Protein AF-0000000074696209 (afdb_homodimer)

Nearest PDB structures (foldseek):
  6hww-assembly1_A  TM=4.632E-01  e=1.241E-02  Murine leukemia virus
  8gdv-assembly1_F  TM=5.126E-01  e=1.456E-01  Human immunodeficiency virus 1
  7rj4-assembly1_B  TM=4.329E-01  e=3.711E-01  Human immunodeficiency virus 1
  5na2-assembly1_B  TM=4.008E-01  e=7.395E-01  Feline immunodeficiency virus (isolate Petaluma)
  7no0-assembly1_A  TM=3.824E-01  e=1.474E+00  Rous sarcoma virus - Prague C

Organism: Acropora cervicornis (NCBI:txid6130)

Secondary structure (DSSP, 8-state):
------PPPPPP--SSSHHHHHHHHHHHHHHHHHHHTGGGS-HHHHHHHHHHHH-HHHHHHHHH-TT--TTGGG-HHHHHHHHHHHHS-THHHHHHHHHHHT-PPPTT--HHHHHHHHHHHHTTS--GGGHHHHHHHHHHHH-S-HHHHHHHHH-SSPP-HHHHHHHHHHHHHHHHHHHHHHHHHHH-/------PPPPPP--SSSHHHHHHHHHHHHHHHHHHHTGGGS-HHHHHHHHHHHH-HHHHHHHHH-TT--TTGGG-HHHHHHHHHHHHS-THHHHHHHHHHHT-PPPTT--HHHHHHHHHHHHTTS--GGGHHHHHHHHHHHH-S-HHHHHHHHH-SSPP-HHHHHHHHHHHHHHHHHHHHHHHHHHH-

Solvent-accessible surface area (backbone atoms only — not comparable to full-atom values): 20626 Å² total; per-residue (Å²): 128,85,74,76,73,78,73,73,54,72,52,48,50,83,64,68,74,32,45,60,38,44,53,52,36,53,51,40,45,52,52,44,32,61,74,70,48,42,77,76,49,56,50,53,58,40,16,51,51,50,53,64,44,34,26,69,73,45,44,52,52,55,71,65,38,83,88,55,49,81,73,37,61,38,30,45,68,52,43,51,50,55,50,42,44,66,51,46,37,51,36,49,31,58,38,34,40,34,52,48,74,65,54,50,52,51,96,88,48,51,62,70,56,42,50,53,52,49,53,60,42,48,70,61,39,73,50,67,94,45,40,64,59,51,48,33,41,43,49,54,63,23,47,80,53,60,67,60,37,56,50,53,47,68,33,78,74,52,66,50,44,67,56,49,50,51,55,50,44,52,51,53,54,50,50,53,49,50,53,51,52,49,52,53,53,65,75,94,127,84,72,76,73,77,74,75,54,72,51,48,50,84,62,70,73,28,45,60,37,46,52,51,37,54,52,41,44,52,50,43,34,62,74,69,48,42,79,77,48,55,49,51,57,40,16,50,51,49,53,63,42,33,27,69,71,45,44,52,51,56,71,66,37,82,86,54,48,82,73,39,61,37,28,44,65,54,43,50,51,54,49,44,43,65,52,44,37,52,41,48,33,60,39,33,40,35,53,47,73,66,54,51,53,52,97,88,48,50,62,69,57,42,51,53,53,48,54,61,42,46,69,62,39,75,50,67,94,45,39,63,59,51,49,33,40,44,48,56,63,23,44,81,53,60,68,60,36,57,50,53,46,69,30,80,74,51,67,52,45,69,54,50,51,51,55,51,44,52,52,51,52,51,51,53,50,51,53,52,51,49,53,52,54,65,73,96

Foldseek 3Di:
DPPPPPDQDAAQDCDDLNLVSLVVNVVSLVVVCVVVVVVPDALQSSLVVCCVRNDDVLVVVLVVQPVADPVLSSGNVSSSVSSNCVSPPCVVQVVLVVVLLPQADDPPAALVRSLVVSLVSLVRNCCDPCSQVVSQVSSLVRYPPVPLSVVQVPDPPRDGNVRSSVSRNVVVVVVVVVVVVVVVVVVD/DPCPPDDQDAAQDCDDLNLVSLVVNVVSLVVVCVVVVVVVPALQSSLVVCCVRNDDVLVVVLVVQPVADPVLSSGNVSSSVSSNCVSVPCVVQVVLVVVLLPQAADPPAALVRSLVVSLVSLVSNPCDPCSQVVSQVSSLVRYPPVPLSVVQVPDPPRDGNVRSSVSRNVVVVVVVVVVVVVVVVVVD

Sequence (376 aa):
MAVYTIPPPPPMNVKDDVSTNWKLFRQAWEYYVTATELNKKSKEVQAGALCSVMGLECVKVMNSLTTLSAEDKCDPGKILTALGNHFMPQKHLLFERVKFGFANQTEHETIDQYVVRLRQLAESCEFEGLCETLIRDRLVIGTRDSATRDRLLRERPVPGLTRCIEALRASELSRTHQEQLKDAVSDSMAVYTIPPPPPMNVKDDVSTNWKLFRQAWEYYVTATELNKKSKEVQAGALCSVMGLECVKVMNSLTTLSAEDKCDPGKILTALGNHFMPQKHLLFERVKFGFANQTEHETIDQYVVRLRQLAESCEFEGLCETLIRDRLVIGTRDSATRDRLLRERPVPGLTRCIEALRASELSRTHQEQLKDAVSDS

Radius of gyration: 27.32 Å; Cα contacts (8 Å, |Δi|>4): 378; chains: 2; bounding box: 87×63×82 Å

pLDDT: mean 89.28, std 10.08, range [32.22, 98.56]

Structure (mmCIF, N/CA/C/O backbone):
data_AF-0000000074696209-model_v1
#
loop_
_entity.id
_entity.type
_entity.pdbx_description
1 polymer 'Gag protein'
#
loop_
_atom_site.group_PDB
_atom_site.id
_atom_site.type_symbol
_atom_site.label_atom_id
_atom_site.label_alt_id
_atom_site.label_comp_id
_atom_site.label_asym_id
_atom_site.label_entity_id
_atom_site.label_seq_id
_atom_site.pdbx_PDB_ins_code
_atom_site.Cartn_x
_atom_site.Cartn_y
_atom_site.Cartn_z
_atom_site.occupancy
_atom_site.B_iso_or_equiv
_atom_site.auth_seq_id
_atom_site.auth_comp_id
_atom_site.auth_asym_id
_atom_site.auth_atom_id
_atom_site.pdbx_PDB_model_num
ATOM 1 N N . MET A 1 1 ? -21.797 3.771 47.594 1 32.22 1 MET A N 1
ATOM 2 C CA . MET A 1 1 ? -21.609 3.143 46.281 1 32.22 1 MET A CA 1
ATOM 3 C C . MET A 1 1 ? -20.469 3.811 45.5 1 32.22 1 MET A C 1
ATOM 5 O O . MET A 1 1 ? -20.469 5.031 45.344 1 32.22 1 MET A O 1
ATOM 9 N N . ALA A 1 2 ? -19.375 3.26 45.406 1 41.72 2 ALA A N 1
ATOM 10 C CA . ALA A 1 2 ? -18.156 3.977 45.031 1 41.72 2 ALA A CA 1
ATOM 11 C C . ALA A 1 2 ? -18.234 4.418 43.562 1 41.72 2 ALA A C 1
ATOM 13 O O . ALA A 1 2 ? -18.469 3.596 42.688 1 41.72 2 ALA A O 1
ATOM 14 N N . VAL A 1 3 ? -18.969 5.434 43.25 1 47.16 3 VAL A N 1
ATOM 15 C CA . VAL A 1 3 ? -19.062 5.977 41.906 1 47.16 3 VAL A CA 1
ATOM 16 C C . VAL A 1 3 ? -17.672 6.168 41.312 1 47.16 3 VAL A C 1
ATOM 18 O O . VAL A 1 3 ? -16.875 6.953 41.844 1 47.16 3 VAL A O 1
ATOM 21 N N . TYR A 1 4 ? -17.156 5.074 40.906 1 57.09 4 TYR A N 1
ATOM 22 C CA . TYR A 1 4 ? -15.875 5.285 40.219 1 57.09 4 TYR A CA 1
ATOM 23 C C . TYR A 1 4 ? -16.047 6.211 39.031 1 57.09 4 TYR A C 1
ATOM 25 O O . TYR A 1 4 ? -16.953 6.012 38.219 1 57.09 4 TYR A O 1
ATOM 33 N N . THR A 1 5 ? -15.906 7.449 39.344 1 73.06 5 THR A N 1
ATOM 34 C CA . THR A 1 5 ? -16.031 8.445 38.281 1 73.06 5 THR A CA 1
ATOM 35 C C . THR A 1 5 ? -14.898 8.312 37.25 1 73.06 5 THR A C 1
ATOM 37 O O . THR A 1 5 ? -13.727 8.242 37.656 1 73.06 5 THR A O 1
ATOM 40 N N . ILE A 1 6 ? -15.258 7.648 36.125 1 78.12 6 ILE A N 1
ATOM 41 C CA . ILE A 1 6 ? -14.281 7.574 35.031 1 78.12 6 ILE A CA 1
ATOM 42 C C . ILE A 1 6 ? -13.93 8.977 34.562 1 78.12 6 ILE A C 1
ATOM 44 O O . ILE A 1 6 ? -14.797 9.719 34.094 1 78.12 6 ILE A O 1
ATOM 48 N N . PRO A 1 7 ? -12.734 9.414 34.906 1 86.25 7 PRO A N 1
ATOM 49 C CA . PRO A 1 7 ? -12.359 10.758 34.469 1 86.25 7 PRO A CA 1
ATOM 50 C C . PRO A 1 7 ? -12.391 10.922 32.938 1 86.25 7 PRO A C 1
ATOM 52 O O . PRO A 1 7 ? -12.031 9.992 32.219 1 86.25 7 PRO A O 1
ATOM 55 N N . PRO A 1 8 ? -12.984 11.961 32.469 1 88.44 8 PRO A N 1
ATOM 56 C CA . PRO A 1 8 ? -12.93 12.234 31.016 1 88.44 8 PRO A CA 1
ATOM 57 C C . PRO A 1 8 ? -11.508 12.469 30.516 1 88.44 8 PRO A C 1
ATOM 59 O O . PRO A 1 8 ? -10.617 12.773 31.312 1 88.44 8 PRO A O 1
ATOM 62 N N . PRO A 1 9 ? -11.344 12.211 29.172 1 91 9 PRO A N 1
ATOM 63 C CA . PRO A 1 9 ? -10.039 12.547 28.594 1 91 9 PRO A CA 1
ATOM 64 C C . PRO A 1 9 ? -9.727 14.039 28.703 1 91 9 PRO A C 1
ATOM 66 O O . PRO A 1 9 ? -10.641 14.867 28.781 1 91 9 PRO A O 1
ATOM 69 N N . PRO A 1 10 ? -8.398 14.438 28.812 1 92.25 10 PRO A N 1
ATOM 70 C CA . PRO A 1 10 ? -8.047 15.859 28.719 1 92.25 10 PRO A CA 1
ATOM 71 C C . PRO A 1 10 ? -8.516 16.5 27.406 1 92.25 10 PRO A C 1
ATOM 73 O O . PRO A 1 10 ? -8.641 15.812 26.391 1 92.25 10 PRO A O 1
ATOM 76 N N . PRO A 1 11 ? -8.836 17.734 27.531 1 93.25 11 PRO A N 1
ATOM 77 C CA . PRO A 1 11 ? -9.273 18.406 26.312 1 93.25 11 PRO A CA 1
ATOM 78 C C . PRO A 1 11 ? -8.242 18.312 25.188 1 93.25 11 PRO A C 1
ATOM 80 O O . PRO A 1 11 ? -7.047 18.172 25.453 1 93.25 11 PRO A O 1
ATOM 83 N N . MET A 1 12 ? -8.828 18.406 23.922 1 94.19 12 MET A N 1
ATOM 84 C CA . MET A 1 12 ? -7.984 18.359 22.734 1 94.19 12 MET A CA 1
ATOM 85 C C . MET A 1 12 ? -7.062 19.578 22.672 1 94.19 12 MET A C 1
ATOM 87 O O . MET A 1 12 ? -7.512 20.719 22.828 1 94.19 12 MET A O 1
ATOM 91 N N . ASN A 1 13 ? -5.742 19.281 22.594 1 91.5 13 ASN A N 1
ATOM 92 C CA . ASN A 1 13 ? -4.766 20.344 22.391 1 91.5 13 ASN A CA 1
ATOM 93 C C . ASN A 1 13 ? -4.625 20.703 20.906 1 91.5 13 ASN A C 1
ATOM 95 O O . ASN A 1 13 ? -4.07 19.922 20.141 1 91.5 13 ASN A O 1
ATOM 99 N N . VAL A 1 14 ? -5.152 21.859 20.531 1 89.31 14 VAL A N 1
ATOM 100 C CA . VAL A 1 14 ? -5.199 22.25 19.125 1 89.31 14 VAL A CA 1
ATOM 101 C C . VAL A 1 14 ? -3.928 23 18.75 1 89.31 14 VAL A C 1
ATOM 103 O O . VAL A 1 14 ? -3.848 23.594 17.688 1 89.31 14 VAL A O 1
ATOM 106 N N . LYS A 1 15 ? -3.1 23.047 19.703 1 82.94 15 LYS A N 1
ATOM 107 C CA . LYS A 1 15 ? -1.825 23.719 19.453 1 82.94 15 LYS A CA 1
ATOM 108 C C . LYS A 1 15 ? -0.698 22.703 19.281 1 82.94 15 LYS A C 1
ATOM 110 O O . LYS A 1 15 ? -0.712 21.641 19.906 1 82.94 15 LYS A O 1
ATOM 115 N N . ASP A 1 16 ? 0.226 22.984 18.5 1 79.19 16 ASP A N 1
ATOM 116 C CA . ASP A 1 16 ? 1.407 22.156 18.281 1 79.19 16 ASP A CA 1
ATOM 117 C C . ASP A 1 16 ? 1.028 20.812 17.641 1 79.19 16 ASP A C 1
ATOM 119 O O . ASP A 1 16 ? -0.156 20.516 17.5 1 79.19 16 ASP A O 1
ATOM 123 N N . ASP A 1 17 ? 1.854 19.766 17.344 1 79.62 17 ASP A N 1
ATOM 124 C CA . ASP A 1 17 ? 1.682 18.453 16.719 1 79.62 17 ASP A CA 1
ATOM 125 C C . ASP A 1 17 ? 0.224 18 16.781 1 79.62 17 ASP A C 1
ATOM 127 O O . ASP A 1 17 ? -0.085 16.969 17.375 1 79.62 17 ASP A O 1
ATOM 131 N N . VAL A 1 18 ? -0.677 18.734 16.188 1 82.75 18 VAL A N 1
ATOM 132 C CA . VAL A 1 18 ? -2.129 18.609 16.25 1 82.75 18 VAL A CA 1
ATOM 133 C C . VAL A 1 18 ? -2.551 17.203 15.789 1 82.75 18 VAL A C 1
ATOM 135 O O . VAL A 1 18 ? -3.494 16.625 16.328 1 82.75 18 VAL A O 1
ATOM 138 N N . SER A 1 19 ? -1.864 16.75 14.906 1 81 19 SER A N 1
ATOM 139 C CA . SER A 1 19 ? -2.195 15.422 14.375 1 81 19 SER A CA 1
ATOM 140 C C . SER A 1 19 ? -2.035 14.352 15.445 1 81 19 SER A C 1
ATOM 142 O O . SER A 1 19 ? -2.908 13.5 15.609 1 81 19 SER A O 1
ATOM 144 N N . THR A 1 20 ? -0.903 14.383 16.078 1 81.81 20 THR A N 1
ATOM 145 C CA . THR A 1 20 ? -0.646 13.422 17.156 1 81.81 20 THR A CA 1
ATOM 146 C C . THR A 1 20 ? -1.617 13.633 18.312 1 81.81 20 THR A C 1
ATOM 148 O O . THR A 1 20 ? -2.123 12.664 18.875 1 81.81 20 THR A O 1
ATOM 151 N N . ASN A 1 21 ? -1.838 14.875 18.641 1 87.69 21 ASN A N 1
ATOM 152 C CA . ASN A 1 21 ? -2.781 15.203 19.703 1 87.69 21 ASN A CA 1
ATOM 153 C C 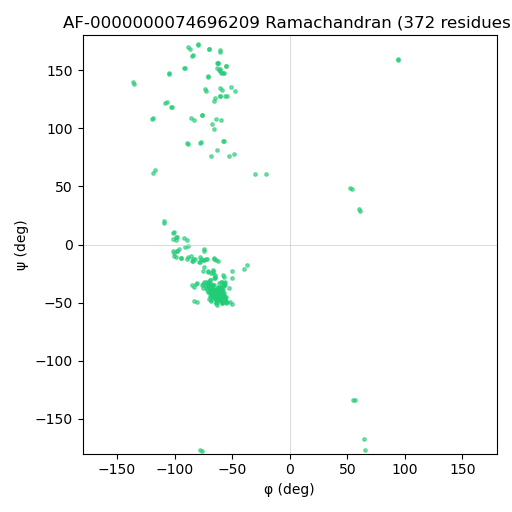. ASN A 1 21 ? -4.18 14.672 19.391 1 87.69 21 ASN A C 1
ATOM 155 O O . ASN A 1 21 ? -4.871 14.172 20.281 1 87.69 21 ASN A O 1
ATOM 159 N N . TRP A 1 22 ? -4.508 14.781 18.156 1 90.62 22 TRP A N 1
ATOM 160 C CA . TRP A 1 22 ? -5.828 14.336 17.734 1 90.62 22 TRP A CA 1
ATOM 161 C C . TRP A 1 22 ? -5.957 12.82 17.859 1 90.62 22 TRP A C 1
ATOM 163 O O . TRP A 1 22 ? -6.969 12.312 18.344 1 90.62 22 TRP A O 1
ATOM 173 N N . LYS A 1 23 ? -4.984 12.156 17.453 1 85.44 23 LYS A N 1
ATOM 174 C CA . LYS A 1 23 ? -4.992 10.695 17.562 1 85.44 23 LYS A CA 1
ATOM 175 C C . LYS A 1 23 ? -5.148 10.25 19.016 1 85.44 23 LYS A C 1
ATOM 177 O O . LYS A 1 23 ? -5.922 9.336 19.297 1 85.44 23 LYS A O 1
ATOM 182 N N . LEU A 1 24 ? -4.375 10.844 19.828 1 88.44 24 LEU A N 1
ATOM 183 C CA . LEU A 1 24 ? -4.418 10.516 21.25 1 88.44 24 LEU A CA 1
ATOM 184 C C . LEU A 1 24 ? -5.789 10.836 21.828 1 88.44 24 LEU A C 1
ATOM 186 O O . LEU A 1 24 ? -6.332 10.055 22.609 1 88.44 24 LEU A O 1
ATOM 190 N N . PHE A 1 25 ? -6.324 12.023 21.5 1 93.69 25 PHE A N 1
ATOM 191 C CA . PHE A 1 25 ? -7.637 12.414 22 1 93.69 25 PHE A CA 1
ATOM 192 C C . PHE A 1 25 ? -8.711 11.438 21.531 1 93.69 25 PHE A C 1
ATOM 194 O O . PHE A 1 25 ? -9.555 11.023 22.328 1 93.69 25 PHE A O 1
ATOM 201 N N . ARG A 1 26 ? -8.664 11.141 20.219 1 93 26 ARG A N 1
ATOM 202 C CA . ARG A 1 26 ? -9.656 10.242 19.641 1 93 26 ARG A CA 1
ATOM 203 C C . ARG A 1 26 ? -9.625 8.883 20.344 1 93 26 ARG A C 1
ATOM 205 O O . ARG A 1 26 ? -10.68 8.312 20.641 1 93 26 ARG A O 1
ATOM 212 N N . GLN A 1 27 ? -8.469 8.352 20.594 1 90.44 27 GLN A N 1
ATOM 213 C CA . GLN A 1 27 ? -8.312 7.082 21.281 1 90.44 27 GLN A CA 1
ATOM 214 C C . GLN A 1 27 ? -8.859 7.168 22.703 1 90.44 27 GLN A C 1
ATOM 216 O O . GLN A 1 27 ? -9.57 6.27 23.172 1 90.44 27 GLN A O 1
ATOM 221 N N . ALA A 1 28 ? -8.461 8.203 23.391 1 92.5 28 ALA A N 1
ATOM 222 C CA . ALA A 1 28 ? -8.914 8.414 24.766 1 92.5 28 ALA A CA 1
ATOM 223 C C . ALA A 1 28 ? -10.438 8.547 24.812 1 92.5 28 ALA A C 1
ATOM 225 O O . ALA A 1 28 ? -11.078 8.039 25.734 1 92.5 28 ALA A O 1
ATOM 226 N N . TRP A 1 29 ? -10.961 9.219 23.859 1 94.38 29 TRP A N 1
ATOM 227 C CA . TRP A 1 29 ? -12.406 9.383 23.75 1 94.38 29 TRP A CA 1
ATOM 228 C C . TRP A 1 29 ? -13.094 8.031 23.578 1 94.38 29 TRP A C 1
ATOM 230 O O . TRP A 1 29 ? -14.102 7.754 24.234 1 94.38 29 TRP A O 1
ATOM 240 N N . GLU A 1 30 ? -12.57 7.254 22.766 1 92.19 30 GLU A N 1
ATOM 241 C CA . GLU A 1 30 ? -13.156 5.938 22.516 1 92.19 30 GLU A CA 1
ATOM 242 C C . GLU A 1 30 ? -13.141 5.082 23.781 1 92.19 30 GLU A C 1
ATOM 244 O O . GLU A 1 30 ? -14.102 4.367 24.062 1 92.19 30 GLU A O 1
ATOM 249 N N . TYR A 1 31 ? -12.016 5.086 24.5 1 89.25 31 TYR A N 1
ATOM 250 C CA . TYR A 1 31 ? -11.945 4.391 25.781 1 89.25 31 TYR A CA 1
ATOM 251 C C . TYR A 1 31 ? -13.008 4.91 26.75 1 89.25 31 TYR A C 1
ATOM 253 O O . TYR A 1 31 ? -13.656 4.125 27.438 1 89.25 31 TYR A O 1
ATOM 261 N N . TYR A 1 32 ? -13.156 6.242 26.797 1 91.5 32 TYR A N 1
ATOM 262 C CA . TYR A 1 32 ? -14.109 6.887 27.688 1 91.5 32 TYR A CA 1
ATOM 263 C C . TYR A 1 32 ? -15.539 6.48 27.359 1 91.5 32 TYR A C 1
ATOM 265 O O . TYR A 1 32 ? -16.344 6.203 28.25 1 91.5 32 TYR A O 1
ATOM 273 N N . VAL A 1 33 ? -15.852 6.426 26.031 1 91.69 33 VAL A N 1
ATOM 274 C CA . VAL A 1 33 ? -17.188 6.043 25.562 1 91.69 33 VAL A CA 1
ATOM 275 C C . VAL A 1 33 ? -17.484 4.602 25.984 1 91.69 33 VAL A C 1
ATOM 277 O O . VAL A 1 33 ? -18.578 4.297 26.453 1 91.69 33 VAL A O 1
ATOM 280 N N . THR A 1 34 ? -16.531 3.838 25.844 1 89.31 34 THR A N 1
ATOM 281 C CA . THR A 1 34 ? -16.688 2.426 26.172 1 89.31 34 THR A CA 1
ATOM 282 C C . THR A 1 34 ? -16.828 2.24 27.688 1 89.31 34 THR A C 1
ATOM 284 O O . THR A 1 34 ? -17.688 1.488 28.141 1 89.31 34 THR A O 1
ATOM 287 N N . ALA A 1 35 ? -15.984 2.875 28.422 1 85.62 35 ALA A N 1
ATOM 288 C CA . ALA A 1 35 ? -15.938 2.727 29.875 1 85.62 35 ALA A CA 1
ATOM 289 C C . ALA A 1 35 ? -17.203 3.277 30.516 1 85.62 35 ALA A C 1
ATOM 291 O O . ALA A 1 35 ? -17.672 2.756 31.531 1 85.62 35 ALA A O 1
ATOM 292 N N . THR A 1 36 ? -17.828 4.348 30 1 86.62 36 THR A N 1
ATOM 293 C CA . THR A 1 36 ? -18.984 5 30.594 1 86.62 36 THR A CA 1
ATOM 294 C C . THR A 1 36 ? -20.281 4.512 29.938 1 86.62 36 THR A C 1
ATOM 296 O O . THR A 1 36 ? -21.375 4.938 30.312 1 86.62 36 THR A O 1
ATOM 299 N N . GLU A 1 37 ? -20.109 3.635 28.828 1 87.38 37 GLU A 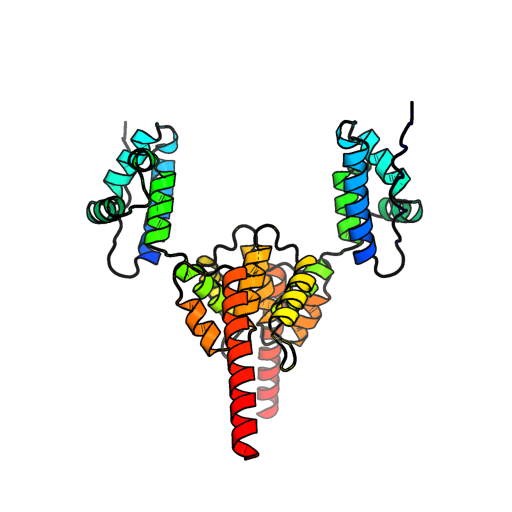N 1
ATOM 300 C CA . GLU A 1 37 ? -21.234 3.102 28.062 1 87.38 37 GLU A CA 1
ATOM 301 C C . GLU A 1 37 ? -22.047 4.227 27.406 1 87.38 37 GLU A C 1
ATOM 303 O O . GLU A 1 37 ? -23.266 4.164 27.359 1 87.38 37 GLU A O 1
ATOM 308 N N . LEU A 1 38 ? -21.359 5.301 27.109 1 87.81 38 LEU A N 1
ATOM 309 C CA . LEU A 1 38 ? -21.984 6.426 26.406 1 87.81 38 LEU A CA 1
ATOM 310 C C . LEU A 1 38 ? -22.562 5.98 25.078 1 87.81 38 LEU A C 1
ATOM 312 O O . LEU A 1 38 ? -23.484 6.625 24.547 1 87.81 38 LEU A O 1
ATOM 316 N N . ASN A 1 39 ? -22.016 4.926 24.516 1 88.06 39 ASN A N 1
ATOM 317 C CA . ASN A 1 39 ? -22.469 4.418 23.219 1 88.06 39 ASN A CA 1
ATOM 318 C C . ASN A 1 39 ? -23.906 3.918 23.281 1 88.06 39 ASN A C 1
ATOM 320 O O . ASN A 1 39 ? -24.547 3.738 22.234 1 88.06 39 ASN A O 1
ATOM 324 N N . LYS A 1 40 ? -24.453 3.738 24.469 1 89.62 40 LYS A N 1
ATOM 325 C CA . LYS A 1 40 ? -25.828 3.277 24.656 1 89.62 40 LYS A CA 1
ATOM 326 C C . LYS A 1 40 ? -26.812 4.449 24.688 1 89.62 40 LYS A C 1
ATOM 328 O O . LYS A 1 40 ? -28.016 4.258 24.625 1 89.62 40 LYS A O 1
ATOM 333 N N . LYS A 1 41 ? -26.266 5.57 24.766 1 90 41 LYS A N 1
ATOM 334 C CA . LYS A 1 41 ? -27.109 6.766 24.797 1 90 41 LYS A CA 1
ATOM 335 C C . LYS A 1 41 ? -27.406 7.27 23.391 1 90 41 LYS A C 1
ATOM 337 O O . LYS A 1 41 ? -26.859 6.746 22.406 1 90 41 LYS A O 1
ATOM 342 N N . SER A 1 42 ? -28.375 8.281 23.312 1 91.12 42 SER A N 1
ATOM 343 C CA . SER A 1 42 ? -28.719 8.852 22.016 1 91.12 42 SER A CA 1
ATOM 344 C C . SER A 1 42 ? -27.516 9.57 21.391 1 91.12 42 SER A C 1
ATOM 346 O O . SER A 1 42 ? -26.609 10 22.109 1 91.12 42 SER A O 1
ATOM 348 N N . LYS A 1 43 ? -27.438 9.648 20.016 1 92.5 43 LYS A N 1
ATOM 349 C CA . LYS A 1 43 ? -26.375 10.352 19.297 1 92.5 43 LYS A CA 1
ATOM 350 C C . LYS A 1 43 ? -26.234 11.789 19.797 1 92.5 43 LYS A C 1
ATOM 352 O O . LYS A 1 43 ? -25.125 12.312 19.891 1 92.5 43 LYS A O 1
ATOM 357 N N . GLU A 1 44 ? -27.422 12.414 20.125 1 90.31 44 GLU A N 1
ATOM 358 C CA . GLU A 1 44 ? -27.406 13.797 20.594 1 90.31 44 GLU A CA 1
ATOM 359 C C . GLU A 1 44 ? -26.688 13.922 21.938 1 90.31 44 GLU A C 1
ATOM 361 O O . GLU A 1 44 ? -25.938 14.875 22.156 1 90.31 44 GLU A O 1
ATOM 366 N N . VAL A 1 45 ? -26.922 12.953 22.812 1 91.38 45 VAL A N 1
ATOM 367 C CA . VAL A 1 45 ? -26.297 12.945 24.125 1 91.38 45 VAL A CA 1
ATOM 368 C C . VAL A 1 45 ? -24.797 12.703 23.969 1 91.38 45 VAL A C 1
ATOM 370 O O . VAL A 1 45 ? -23.984 13.352 24.625 1 91.38 45 VAL A O 1
ATOM 373 N N . GLN A 1 46 ? -24.438 11.789 23.062 1 94.06 46 GLN A N 1
ATOM 374 C CA . GLN A 1 46 ? -23.047 11.492 22.797 1 94.06 46 GLN A CA 1
ATOM 375 C C . GLN A 1 46 ? -22.312 12.703 22.219 1 94.06 46 GLN A C 1
ATOM 377 O O . GLN A 1 46 ? -21.188 13 22.609 1 94.06 46 GLN A O 1
ATOM 382 N N . ALA A 1 47 ? -22.984 13.336 21.281 1 94.19 47 ALA A N 1
ATOM 383 C CA . ALA A 1 47 ? -22.406 14.523 20.656 1 94.19 47 ALA A CA 1
ATOM 384 C C . ALA A 1 47 ? -22.188 15.625 21.688 1 94.19 47 ALA A C 1
ATOM 386 O O . ALA A 1 47 ? -21.156 16.312 21.672 1 94.19 47 ALA A O 1
ATOM 387 N N . GLY A 1 48 ? -23.188 15.836 22.562 1 93 48 GLY A N 1
ATOM 388 C CA . GLY A 1 48 ? -23.047 16.812 23.625 1 93 48 GLY A CA 1
ATOM 389 C C . GLY A 1 48 ? -21.891 16.516 24.562 1 93 48 GLY A C 1
ATOM 390 O O . GLY A 1 48 ? -21.141 17.406 24.938 1 93 48 GLY A O 1
ATOM 391 N N . ALA A 1 49 ? -21.812 15.211 24.969 1 93.62 49 ALA A N 1
ATOM 392 C CA . ALA A 1 49 ? -20.703 14.789 25.828 1 93.62 49 ALA A CA 1
ATOM 393 C C . ALA A 1 49 ? -19.359 15.039 25.156 1 93.62 49 ALA A C 1
ATOM 395 O O . ALA A 1 49 ? -18.422 15.516 25.797 1 93.62 49 ALA A O 1
ATOM 396 N N . LEU A 1 50 ? -19.219 14.703 23.844 1 95.44 50 LEU A N 1
ATOM 397 C CA . LEU A 1 50 ? -18 14.914 23.078 1 95.44 50 LEU A CA 1
ATOM 398 C C . LEU A 1 50 ? -17.609 16.391 23.078 1 95.44 50 LEU A C 1
ATOM 400 O O . LEU A 1 50 ? -16.453 16.719 23.344 1 95.44 50 LEU A O 1
ATOM 404 N N . CYS A 1 51 ? -18.531 17.281 22.875 1 93.62 51 CYS A N 1
ATOM 405 C CA . CYS A 1 51 ? -18.266 18.703 22.797 1 93.62 51 CYS A CA 1
ATOM 406 C C . CYS A 1 51 ? -17.859 19.266 24.172 1 93.62 51 CYS A C 1
ATOM 408 O O . CYS A 1 51 ? -17.078 20.203 24.25 1 93.62 51 CYS A O 1
ATOM 410 N N . SER A 1 52 ? -18.406 18.625 25.156 1 93 52 SER A N 1
ATOM 411 C CA . SER A 1 52 ? -18.047 19.047 26.5 1 93 52 SER A CA 1
ATOM 412 C C . SER A 1 52 ? -16.625 18.625 26.859 1 93 52 SER A C 1
ATOM 414 O O . SER A 1 52 ? -15.914 19.359 27.531 1 93 52 SER A O 1
ATOM 416 N N . VAL A 1 53 ? -16.234 17.469 26.422 1 93.31 53 VAL A N 1
ATOM 417 C CA . VAL A 1 53 ? -14.961 16.859 26.812 1 93.31 53 VAL A CA 1
ATOM 418 C C . VAL A 1 53 ? -13.836 17.422 25.938 1 93.31 53 VAL A C 1
ATOM 420 O O . VAL A 1 53 ? -12.711 17.609 26.422 1 93.31 53 VAL A O 1
ATOM 423 N N . MET A 1 54 ? -14.023 17.719 24.625 1 95.31 54 MET A N 1
ATOM 424 C CA . MET A 1 54 ? -12.953 18.047 23.688 1 95.31 54 MET A CA 1
ATOM 425 C C . MET A 1 54 ? -12.43 19.453 23.938 1 95.31 54 MET A C 1
ATOM 427 O O . MET A 1 54 ? -11.336 19.797 23.484 1 95.31 54 MET A O 1
ATOM 431 N N . GLY A 1 55 ? -13.141 20.312 24.75 1 92.25 55 GLY A N 1
ATOM 432 C CA . GLY A 1 55 ? -12.641 21.625 25.125 1 92.25 55 GLY A CA 1
ATOM 433 C C . GLY A 1 55 ? -13.125 22.734 24.203 1 92.25 55 GLY A C 1
ATOM 434 O O . GLY A 1 55 ? -13.445 22.484 23.031 1 92.25 55 GLY A O 1
ATOM 435 N N . LEU A 1 56 ? -13.07 23.906 24.719 1 90.75 56 LEU A N 1
ATOM 436 C CA . LEU A 1 56 ? -13.641 25.078 24.047 1 90.75 56 LEU A CA 1
ATOM 437 C C . LEU A 1 56 ? -12.875 25.391 22.766 1 90.75 56 LEU A C 1
ATOM 439 O O . LEU A 1 56 ? -13.469 25.781 21.766 1 90.75 56 LEU A O 1
ATOM 443 N N . GLU A 1 57 ? -11.594 25.281 22.859 1 93.12 57 GLU A N 1
ATOM 444 C CA . GLU A 1 57 ? -10.789 25.578 21.672 1 93.12 57 GLU A CA 1
ATOM 445 C C . GLU A 1 57 ? -11.148 24.656 20.516 1 93.12 57 GLU A C 1
ATOM 447 O O . GLU A 1 57 ? -11.234 25.109 19.359 1 93.12 57 GLU A O 1
ATOM 452 N N . CYS A 1 58 ? 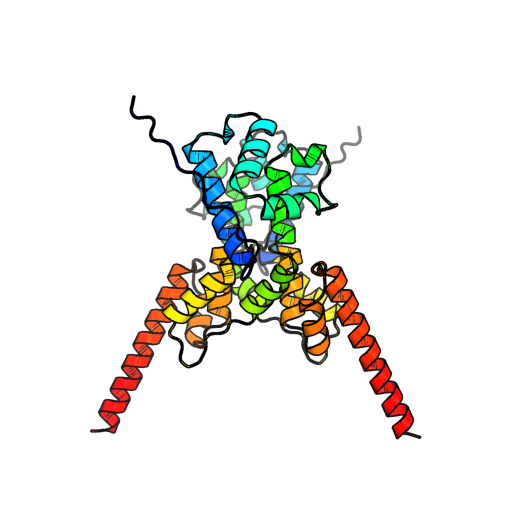-11.359 23.375 20.766 1 93.69 58 CYS A N 1
ATOM 453 C CA . CYS A 1 58 ? -11.703 22.391 19.734 1 93.69 58 CYS A CA 1
ATOM 454 C C . CYS A 1 58 ? -13.125 22.609 19.234 1 93.69 58 CYS A C 1
ATOM 456 O O . CYS A 1 58 ? -13.414 22.422 18.047 1 93.69 58 CYS A O 1
ATOM 458 N N . VAL A 1 59 ? -14.008 23.078 20.125 1 92.88 59 VAL A N 1
ATOM 459 C CA . VAL A 1 59 ? -15.383 23.391 19.75 1 92.88 59 VAL A CA 1
ATOM 460 C C . VAL A 1 59 ? -15.391 24.578 18.781 1 92.88 59 VAL A C 1
ATOM 462 O O . VAL A 1 59 ? -16.172 24.609 17.844 1 92.88 59 VAL A O 1
ATOM 465 N N . LYS A 1 60 ? -14.562 25.484 19.031 1 93.19 60 LYS A N 1
ATOM 466 C CA . LYS A 1 60 ? -14.445 26.625 18.125 1 93.19 60 LYS A CA 1
ATOM 467 C C . LYS A 1 60 ? -14.039 26.188 16.734 1 93.19 60 LYS A C 1
ATOM 469 O O . LYS A 1 60 ? -14.562 26.672 15.734 1 93.19 60 LYS A O 1
ATOM 474 N N . VAL A 1 61 ? -13.109 25.297 16.734 1 92.31 61 VAL A N 1
ATOM 475 C CA . VAL A 1 61 ? -12.68 24.734 15.453 1 92.31 61 VAL A CA 1
ATOM 476 C C . VAL A 1 61 ? -13.859 24.047 14.773 1 92.31 61 VAL A C 1
ATOM 478 O O . VAL A 1 61 ? -14.109 24.266 13.578 1 92.31 61 VAL A O 1
ATOM 481 N N . MET A 1 62 ? -14.562 23.281 15.523 1 92.75 62 MET A N 1
ATOM 482 C CA . MET A 1 62 ? -15.719 22.562 15.008 1 92.75 62 MET A CA 1
ATOM 483 C C . MET A 1 62 ? -16.734 23.516 14.406 1 92.75 62 MET A C 1
ATOM 485 O O . MET A 1 62 ? -17.266 23.266 13.328 1 92.75 62 MET A O 1
ATOM 489 N N . ASN A 1 63 ? -16.922 24.609 15.086 1 90.31 63 ASN A N 1
ATOM 490 C CA . ASN A 1 63 ? -17.906 25.578 14.656 1 90.31 63 ASN A CA 1
ATOM 491 C C . ASN A 1 63 ? -17.469 26.312 13.398 1 90.31 63 ASN A C 1
ATOM 493 O O . ASN A 1 63 ? -18.297 26.812 12.641 1 90.31 63 ASN A O 1
ATOM 497 N N . SER A 1 64 ? -16.203 26.312 13.203 1 90.75 64 SER A N 1
ATOM 498 C CA . SER A 1 64 ? -15.68 27 12.031 1 90.75 64 SER A CA 1
ATOM 499 C C . SER A 1 64 ? -15.719 26.109 10.797 1 90.75 64 SER A C 1
ATOM 501 O O . SER A 1 64 ? -15.586 26.594 9.672 1 90.75 64 SER A O 1
ATOM 503 N N . LEU A 1 65 ? -15.922 24.812 11.016 1 89 65 LEU A N 1
ATOM 504 C CA . LEU A 1 65 ? -15.922 23.875 9.906 1 89 65 LEU A CA 1
ATOM 505 C C . LEU A 1 65 ? -17.219 23.969 9.109 1 89 65 LEU A C 1
ATOM 507 O O . LEU A 1 65 ? -18.297 23.609 9.602 1 89 65 LEU A O 1
ATOM 511 N N . THR A 1 66 ? -17.172 24.453 7.91 1 84.62 66 THR A N 1
ATOM 512 C CA . THR A 1 66 ? -18.328 24.641 7.039 1 84.62 66 THR A CA 1
ATOM 513 C C . THR A 1 66 ? -18.859 23.297 6.539 1 84.62 66 THR A C 1
ATOM 515 O O . THR A 1 66 ? -19.969 23.234 6.023 1 84.62 66 THR A O 1
ATOM 518 N N . THR A 1 67 ? -18.125 22.266 6.727 1 82.81 67 THR A N 1
ATOM 519 C CA . THR A 1 67 ? -18.5 20.938 6.266 1 82.81 6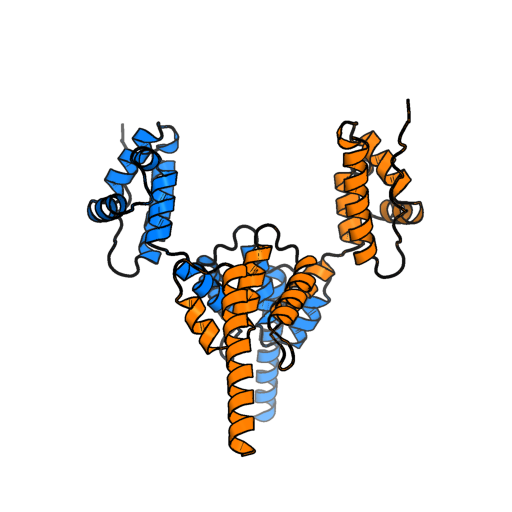7 THR A CA 1
ATOM 520 C C . THR A 1 67 ? -19.531 20.312 7.203 1 82.81 67 THR A C 1
ATOM 522 O O . THR A 1 67 ? -20.156 19.312 6.863 1 82.81 67 THR A O 1
ATOM 525 N N . LEU A 1 68 ? -19.656 20.891 8.352 1 88.56 68 LEU A N 1
ATOM 526 C CA . LEU A 1 68 ? -20.578 20.359 9.336 1 88.56 68 LEU A CA 1
ATOM 527 C C . LEU A 1 68 ? -21.859 21.203 9.383 1 88.56 68 LEU A C 1
ATOM 529 O O . LEU A 1 68 ? -21.812 22.391 9.719 1 88.56 68 LEU A O 1
ATOM 533 N N . SER A 1 69 ? -22.969 20.531 9.062 1 90.12 69 SER A N 1
ATOM 534 C CA . SER A 1 69 ? -24.266 21.188 9.227 1 90.12 69 SER A CA 1
ATOM 535 C C . SER A 1 69 ? -24.719 21.156 10.688 1 90.12 69 SER A C 1
ATOM 537 O O . SER A 1 69 ? -24.094 20.484 11.516 1 90.12 69 SER A O 1
ATOM 539 N N . ALA A 1 70 ? -25.844 21.891 10.93 1 88.38 70 ALA A N 1
ATOM 540 C CA . ALA A 1 70 ? -26.422 21.891 12.266 1 88.38 70 ALA A CA 1
ATOM 541 C C . ALA A 1 70 ? -26.859 20.484 12.672 1 88.38 70 ALA A C 1
ATOM 543 O O . ALA A 1 70 ? -26.719 20.094 13.836 1 88.38 70 ALA A O 1
ATOM 544 N N . GLU A 1 71 ? -27.375 19.734 11.75 1 90.81 71 GLU A N 1
ATOM 545 C CA . GLU A 1 71 ? -27.797 18.359 11.984 1 90.81 71 GLU A CA 1
ATOM 546 C C . GLU A 1 71 ? -26.594 17.438 12.211 1 90.81 71 GLU A C 1
ATOM 548 O O . GLU A 1 71 ? -26.656 16.516 13.023 1 90.81 71 GLU A O 1
ATOM 553 N N . ASP A 1 72 ? -25.438 17.719 11.461 1 92.31 72 ASP A N 1
ATOM 554 C CA . ASP A 1 72 ? -24.234 16.922 11.578 1 92.31 72 ASP A CA 1
ATOM 555 C C . ASP A 1 72 ? -23.625 17.047 12.977 1 92.31 72 ASP A C 1
ATOM 557 O O . ASP A 1 72 ? -23.031 16.094 13.492 1 92.31 72 ASP A O 1
ATOM 561 N N . LYS A 1 73 ? -23.875 18.25 13.609 1 89.44 73 LYS A N 1
ATOM 562 C CA . LYS A 1 73 ? -23.297 18.547 14.914 1 89.44 73 LYS A CA 1
ATOM 563 C C . LYS A 1 73 ? -24 17.766 16.016 1 89.44 73 LYS A C 1
ATOM 565 O O . LYS A 1 73 ? -23.484 17.656 17.141 1 89.44 73 LYS A O 1
ATOM 570 N N . CYS A 1 74 ? -25.047 17.016 15.648 1 89.31 74 CYS A N 1
ATOM 571 C CA . CYS A 1 74 ? -25.766 16.172 16.609 1 89.31 74 CYS A CA 1
ATOM 572 C C . CYS A 1 74 ? -25.344 14.719 16.469 1 89.31 74 CYS A C 1
ATOM 574 O O . CYS A 1 74 ? -25.906 13.844 17.141 1 89.31 74 CYS A O 1
ATOM 576 N N . ASP A 1 75 ? -24.344 14.438 15.594 1 94.19 75 ASP A N 1
ATOM 577 C CA . ASP A 1 75 ? -23.797 13.102 15.359 1 94.19 75 ASP A CA 1
ATOM 578 C C . ASP A 1 75 ? -22.312 13.047 15.695 1 94.19 75 ASP A C 1
ATOM 580 O O . ASP A 1 75 ? -21.484 13.625 14.984 1 94.19 75 ASP A O 1
ATOM 584 N N . PRO A 1 76 ? -21.984 12.352 16.844 1 94.75 76 PRO A N 1
ATOM 585 C CA . PRO A 1 76 ? -20.578 12.312 17.25 1 94.75 76 PRO A CA 1
ATOM 586 C C . PRO A 1 76 ? -19.656 11.75 16.172 1 94.75 76 PRO A C 1
ATOM 588 O O . PRO A 1 76 ? -18.516 12.188 16.031 1 94.75 76 PRO A O 1
ATOM 591 N N . GLY A 1 77 ? -20.125 10.812 15.336 1 93.62 77 GLY A N 1
ATOM 592 C CA . GLY A 1 77 ? -19.328 10.258 14.25 1 93.62 77 GLY A CA 1
ATOM 593 C C . GLY A 1 77 ? -18.969 11.273 13.195 1 93.62 77 GLY A C 1
ATOM 594 O O . GLY A 1 77 ? -17.828 11.32 12.734 1 93.62 77 GLY A O 1
ATOM 595 N N . LYS A 1 78 ? -19.938 12.07 12.836 1 92.88 78 LYS A N 1
ATOM 596 C CA . LYS A 1 78 ? -19.719 13.102 11.828 1 92.88 78 LYS A CA 1
ATOM 597 C C . LYS A 1 78 ? -18.781 14.195 12.359 1 92.88 78 LYS A C 1
ATOM 599 O O . LYS A 1 78 ? -17.953 14.719 11.625 1 92.88 78 LYS A O 1
ATOM 604 N N . ILE A 1 79 ? -18.953 14.562 13.648 1 93.94 79 ILE A N 1
ATOM 605 C CA . ILE A 1 79 ? -18.094 15.547 14.289 1 93.94 79 ILE A CA 1
ATOM 606 C C . ILE A 1 79 ? -16.641 15.047 14.266 1 93.94 79 ILE A C 1
ATOM 608 O O . ILE A 1 79 ? -15.734 15.758 13.836 1 93.94 79 ILE A O 1
ATOM 612 N N . LEU A 1 80 ? -16.469 13.773 14.648 1 93.81 80 LEU A N 1
ATOM 613 C CA . LEU A 1 80 ? -15.141 13.188 14.727 1 93.81 80 LEU A CA 1
ATOM 614 C C . LEU A 1 80 ? -14.5 13.102 13.344 1 93.81 80 LEU A C 1
ATOM 616 O O . LEU A 1 80 ? -13.297 13.352 13.195 1 93.81 80 LEU A O 1
ATOM 620 N N . THR A 1 81 ? -15.297 12.75 12.391 1 88.19 81 THR A N 1
ATOM 621 C CA . THR A 1 81 ? -14.797 12.648 11.023 1 88.19 81 THR A CA 1
ATOM 622 C C . THR A 1 81 ? -14.352 14.016 10.508 1 88.19 81 THR A C 1
ATOM 624 O O . THR A 1 81 ? -13.273 14.141 9.922 1 88.19 81 THR A O 1
ATOM 627 N N . ALA A 1 82 ? -15.172 15.062 10.688 1 88 82 ALA A N 1
ATOM 628 C CA . ALA A 1 82 ? -14.859 16.406 10.219 1 88 82 ALA A CA 1
ATOM 629 C C . ALA A 1 82 ? -13.617 16.953 10.922 1 88 82 ALA A C 1
ATOM 631 O O . ALA A 1 82 ? -12.75 17.547 10.281 1 88 82 ALA A O 1
ATOM 632 N N . LEU A 1 83 ? -13.539 16.766 12.266 1 90.94 83 LEU A N 1
ATOM 633 C CA . LEU A 1 83 ? -12.383 17.219 13.023 1 90.94 83 LEU A CA 1
ATOM 634 C C . LEU A 1 83 ? -11.133 16.438 12.641 1 90.94 83 LEU A C 1
ATOM 636 O O . LEU A 1 83 ? -10.039 17 12.555 1 90.94 83 LEU A O 1
ATOM 640 N N . GLY A 1 84 ? -11.289 15.18 12.398 1 86.12 84 GLY A N 1
ATOM 641 C CA . GLY A 1 84 ? -10.172 14.367 11.922 1 86.12 84 GLY A CA 1
ATOM 642 C C . GLY A 1 84 ? -9.578 14.875 10.625 1 86.12 84 GLY A C 1
ATOM 643 O O . GLY A 1 84 ? -8.359 14.992 10.5 1 86.12 84 GLY A O 1
ATOM 644 N N . ASN A 1 85 ? -10.453 15.156 9.75 1 79.94 85 ASN A N 1
ATOM 645 C CA . ASN A 1 85 ? -10.023 15.703 8.469 1 79.94 85 ASN A CA 1
ATOM 646 C C . ASN A 1 85 ? -9.305 17.031 8.648 1 79.94 85 ASN A C 1
ATOM 648 O O . ASN A 1 85 ? -8.375 17.359 7.902 1 79.94 85 ASN A O 1
ATOM 652 N N . HIS A 1 86 ? -9.836 17.797 9.539 1 81.69 86 HIS A N 1
ATOM 653 C CA . HIS A 1 86 ? -9.266 19.125 9.789 1 81.69 86 HIS A CA 1
ATOM 654 C C . HIS A 1 86 ? -7.891 19.016 10.438 1 81.69 86 HIS A C 1
ATOM 656 O O . HIS A 1 86 ? -6.957 19.719 10.047 1 81.69 86 HIS A O 1
ATOM 662 N N . PHE A 1 87 ? -7.801 18.219 11.43 1 83 87 PHE A N 1
ATOM 663 C CA . PHE A 1 87 ? -6.574 18.141 12.211 1 83 87 PHE A CA 1
ATOM 664 C C . PHE A 1 87 ? -5.543 17.25 11.508 1 83 87 PHE A C 1
ATOM 666 O O . PHE A 1 87 ? -4.34 17.391 11.75 1 83 87 PHE A O 1
ATOM 673 N N . MET A 1 88 ? -6.051 16.25 10.852 1 74.06 88 MET A N 1
ATOM 674 C CA . MET A 1 88 ? -5.168 15.391 10.078 1 74.06 88 MET A CA 1
ATOM 675 C C . MET A 1 88 ? -5.508 15.445 8.594 1 74.06 88 MET A C 1
ATOM 677 O O . MET A 1 88 ? -6.047 14.492 8.039 1 74.06 88 MET A O 1
ATOM 681 N N . PRO A 1 89 ? -5.332 16.578 8.078 1 64 89 PRO A N 1
ATOM 682 C CA . PRO A 1 89 ? -5.699 16.656 6.66 1 64 89 PRO A CA 1
ATOM 683 C C . PRO A 1 89 ? -5.07 15.555 5.816 1 64 89 PRO A C 1
ATOM 685 O O . PRO A 1 89 ? -4.004 15.039 6.16 1 64 89 PRO A O 1
ATOM 688 N N . GLN A 1 90 ? -5.902 14.938 4.902 1 60.84 90 GLN A N 1
ATOM 689 C CA . GLN A 1 90 ? -5.457 13.945 3.93 1 60.84 90 GLN A CA 1
ATOM 690 C C . GLN A 1 90 ? -4.102 14.32 3.344 1 60.84 90 GLN A C 1
ATOM 692 O O . GLN A 1 90 ? -3.328 13.453 2.938 1 60.84 90 GLN A O 1
ATOM 697 N N . LYS A 1 91 ? -3.779 15.594 3.436 1 58.53 91 LYS A N 1
ATOM 698 C CA . LYS A 1 91 ? -2.443 16 3.01 1 58.53 91 LYS A CA 1
ATOM 699 C C . LYS A 1 91 ? -1.373 15.117 3.654 1 58.53 91 LYS A C 1
ATOM 701 O O . LYS A 1 91 ? -0.451 14.656 2.979 1 58.53 91 LYS A O 1
ATOM 706 N N . HIS A 1 92 ? -1.834 14.695 4.793 1 74.94 92 HIS A N 1
ATOM 707 C CA . HIS A 1 92 ? -0.826 13.961 5.547 1 74.94 92 HIS A CA 1
ATOM 708 C C . HIS A 1 92 ? -0.804 12.492 5.141 1 74.94 92 HIS A C 1
ATOM 710 O O . HIS A 1 92 ? 0.234 11.828 5.238 1 74.94 92 HIS A O 1
ATOM 716 N N . LEU A 1 93 ? -1.936 12.281 4.32 1 83.88 93 LEU A N 1
ATOM 717 C CA . LEU A 1 93 ? -2 10.852 4.035 1 83.88 93 LEU A CA 1
ATOM 718 C C . LEU A 1 93 ? -1.085 10.492 2.869 1 83.88 93 LEU A C 1
ATOM 720 O O . LEU A 1 93 ? -0.316 9.531 2.953 1 83.88 93 LEU A O 1
ATOM 724 N N . LEU A 1 94 ? -1.17 11.242 1.78 1 90.06 94 LEU A N 1
ATOM 725 C CA . LEU A 1 94 ? -0.308 10.953 0.641 1 90.06 94 LEU A CA 1
ATOM 726 C C . LEU A 1 94 ? 1.162 11.094 1.021 1 90.06 94 LEU A C 1
ATOM 728 O O . LEU A 1 94 ? 1.994 10.281 0.62 1 90.06 94 LEU A O 1
ATOM 732 N N . PHE A 1 95 ? 1.402 12.172 1.722 1 90.75 95 PHE A N 1
ATOM 733 C CA . PHE A 1 95 ? 2.77 12.406 2.174 1 90.75 95 PHE A CA 1
ATOM 734 C C . PHE A 1 95 ? 3.264 11.234 3.014 1 90.75 95 PHE A C 1
ATOM 736 O O . PHE A 1 95 ? 4.379 10.742 2.811 1 90.75 95 PHE A O 1
ATOM 743 N N . GLU A 1 96 ? 2.461 10.812 3.969 1 91.5 96 GLU A N 1
ATOM 744 C CA . GLU A 1 96 ? 2.822 9.703 4.848 1 91.5 96 GLU A CA 1
ATOM 745 C C . GLU A 1 96 ? 2.98 8.406 4.062 1 91.5 96 GLU A C 1
ATOM 747 O O . GLU A 1 96 ? 3.873 7.605 4.352 1 91.5 96 GLU A O 1
ATOM 752 N N . ARG A 1 97 ? 2.07 8.148 3.092 1 94.69 97 ARG A N 1
ATOM 753 C CA . ARG A 1 97 ? 2.135 6.953 2.256 1 94.69 97 ARG A CA 1
ATOM 754 C C . ARG A 1 97 ? 3.391 6.957 1.391 1 94.69 97 ARG A C 1
ATOM 756 O O . ARG A 1 97 ? 4.031 5.918 1.215 1 94.69 97 ARG A O 1
ATOM 763 N N . VAL A 1 98 ? 3.674 8.102 0.824 1 94.94 98 VAL A N 1
ATOM 764 C CA . VAL A 1 98 ? 4.867 8.211 -0.006 1 94.94 98 VAL A CA 1
ATOM 765 C C . VAL A 1 98 ? 6.117 8.031 0.857 1 94.94 98 VAL A C 1
ATOM 767 O O . VAL A 1 98 ? 7.066 7.363 0.451 1 94.94 98 VAL A O 1
ATOM 770 N N . LYS A 1 99 ? 6.176 8.633 1.994 1 95.75 99 LYS A N 1
ATOM 771 C CA . LYS A 1 99 ? 7.27 8.461 2.945 1 95.75 99 LYS A CA 1
ATOM 772 C C . LYS A 1 99 ? 7.465 6.984 3.297 1 95.75 99 LYS A C 1
ATOM 774 O O . LYS A 1 99 ? 8.594 6.492 3.318 1 95.75 99 LYS A O 1
ATOM 779 N N . PHE A 1 100 ? 6.379 6.297 3.645 1 97.62 100 PHE A N 1
ATOM 780 C CA . PHE A 1 100 ? 6.402 4.863 3.898 1 97.62 100 PHE A CA 1
ATOM 781 C C . PHE A 1 100 ? 6.969 4.109 2.701 1 97.62 100 PHE A C 1
ATOM 783 O O . PHE A 1 100 ? 7.773 3.189 2.863 1 97.62 100 PHE A O 1
ATOM 790 N N . GLY A 1 101 ? 6.539 4.453 1.452 1 96.69 101 GLY A N 1
ATOM 791 C CA . GLY A 1 101 ? 6.961 3.797 0.225 1 96.69 101 GLY A CA 1
ATOM 792 C C . GLY A 1 101 ? 8.438 3.979 -0.07 1 96.69 101 GLY A C 1
ATOM 793 O O . GLY A 1 101 ? 9.055 3.133 -0.723 1 96.69 101 GLY A O 1
ATOM 794 N N . PHE A 1 102 ? 9 5.059 0.441 1 96 102 PHE A N 1
ATOM 795 C CA . PHE A 1 102 ? 10.406 5.348 0.205 1 96 102 PHE A CA 1
ATOM 796 C C . PHE A 1 102 ? 11.273 4.742 1.303 1 96 102 PHE A C 1
ATOM 798 O O . PHE A 1 102 ? 12.5 4.793 1.23 1 96 102 PHE A O 1
ATOM 805 N N . ALA A 1 103 ? 10.711 4.133 2.25 1 97.38 103 ALA A N 1
ATOM 806 C CA . ALA A 1 103 ? 11.445 3.689 3.438 1 97.38 103 ALA A CA 1
ATOM 807 C C . ALA A 1 103 ? 12.25 2.43 3.146 1 97.38 103 ALA A C 1
ATOM 809 O O . ALA A 1 103 ? 11.789 1.313 3.391 1 97.38 103 ALA A O 1
ATOM 810 N N . ASN A 1 104 ? 13.422 2.523 2.691 1 98 104 ASN A N 1
ATOM 811 C CA . ASN A 1 104 ? 14.359 1.424 2.516 1 98 104 ASN A CA 1
ATOM 812 C C . ASN A 1 104 ? 15.25 1.247 3.742 1 98 104 ASN A C 1
ATOM 814 O O . ASN A 1 104 ? 15.5 2.205 4.473 1 98 104 ASN A O 1
ATOM 818 N N . GLN A 1 105 ? 15.688 -0.005 3.939 1 97.94 105 GLN A N 1
ATOM 819 C CA . GLN A 1 105 ? 16.625 -0.27 5.02 1 97.94 105 GLN A CA 1
ATOM 820 C C . GLN A 1 105 ? 17.922 0.519 4.832 1 97.94 105 GLN A C 1
ATOM 822 O O . GLN A 1 105 ? 18.5 0.509 3.746 1 97.94 105 GLN A O 1
ATOM 827 N N . THR A 1 106 ? 18.281 1.234 5.891 1 96.69 106 THR A N 1
ATOM 828 C CA . THR A 1 106 ? 19.516 2.004 5.812 1 96.69 106 THR A CA 1
ATOM 829 C C . THR A 1 106 ? 20.719 1.133 6.156 1 96.69 106 THR A C 1
ATOM 831 O O . THR A 1 106 ? 20.562 0.044 6.715 1 96.69 106 THR A O 1
ATOM 834 N N . GLU A 1 107 ? 21.984 1.521 5.824 1 93.25 107 GLU A N 1
ATOM 835 C CA . GLU A 1 107 ? 23.219 0.761 5.996 1 93.25 107 GLU A CA 1
ATOM 836 C C . GLU A 1 107 ? 23.453 0.413 7.461 1 93.25 107 GLU A C 1
ATOM 838 O O . GLU A 1 107 ? 23.969 -0.662 7.773 1 93.25 107 GLU A O 1
ATOM 843 N N . HIS A 1 108 ? 23.047 1.223 8.383 1 91.12 108 HIS A N 1
ATOM 844 C CA . HIS A 1 108 ? 23.344 0.996 9.789 1 91.12 108 HIS A CA 1
ATOM 845 C C . HIS A 1 108 ? 22.109 0.587 10.57 1 91.12 108 HIS A C 1
ATOM 847 O O . HIS A 1 108 ? 22.125 0.559 11.805 1 91.12 108 HIS A O 1
ATOM 853 N N . GLU A 1 109 ? 21.25 0.202 9.945 1 95.69 109 GLU A N 1
ATOM 854 C CA . GLU A 1 109 ? 19.984 -0.195 10.547 1 95.69 109 GLU A CA 1
ATOM 855 C C . GLU A 1 109 ? 19.828 -1.712 10.539 1 95.69 109 GLU A C 1
ATOM 857 O O . GLU A 1 109 ? 19.953 -2.352 9.492 1 95.69 109 GLU A O 1
ATOM 862 N N . THR A 1 110 ? 19.641 -2.336 11.719 1 96.69 110 THR A N 1
ATOM 863 C CA . THR A 1 110 ? 19.344 -3.762 11.789 1 96.69 110 THR A CA 1
ATOM 864 C C . THR A 1 110 ? 17.938 -4.051 11.273 1 96.69 110 THR A C 1
ATOM 866 O O . THR A 1 110 ? 17.125 -3.133 11.109 1 96.69 110 THR A O 1
ATOM 869 N N . ILE A 1 111 ? 17.641 -5.258 11.07 1 98 111 ILE A N 1
ATOM 870 C CA . ILE A 1 111 ? 16.328 -5.668 10.602 1 98 111 ILE A CA 1
ATOM 871 C C . ILE A 1 111 ? 15.258 -5.281 11.625 1 98 111 ILE A C 1
ATOM 873 O O . ILE A 1 111 ? 14.188 -4.785 11.266 1 98 111 ILE A O 1
ATOM 877 N N . ASP A 1 112 ? 15.539 -5.559 12.883 1 97.38 112 ASP A N 1
ATOM 878 C CA . ASP A 1 112 ? 14.586 -5.227 13.938 1 97.38 112 ASP A CA 1
ATOM 879 C C . ASP A 1 112 ? 14.312 -3.725 13.984 1 97.38 112 ASP A C 1
ATOM 881 O O . ASP A 1 112 ? 13.164 -3.301 14.141 1 97.38 112 ASP A O 1
ATOM 885 N N . GLN A 1 113 ? 15.328 -2.908 13.852 1 97.75 113 GLN A N 1
ATOM 886 C CA . GLN A 1 113 ? 15.18 -1.456 13.828 1 97.75 113 GLN A CA 1
ATOM 887 C C . GLN A 1 113 ? 14.375 -1.011 12.609 1 97.75 113 GLN A C 1
ATOM 889 O O . GLN A 1 113 ? 13.531 -0.116 12.703 1 97.75 113 GLN A O 1
ATOM 894 N N . TYR A 1 114 ? 14.766 -1.608 11.484 1 98.19 114 TYR A N 1
ATOM 895 C CA . TYR A 1 114 ? 14.07 -1.297 10.242 1 98.19 114 TYR A CA 1
ATOM 896 C C . TYR A 1 114 ? 12.586 -1.607 10.352 1 98.19 114 TYR A C 1
ATOM 898 O O . TYR A 1 114 ? 11.742 -0.793 9.961 1 98.19 114 TYR A O 1
ATOM 906 N N . VAL A 1 115 ? 12.18 -2.746 10.93 1 98.44 115 VAL A N 1
ATOM 907 C CA . VAL A 1 115 ? 10.797 -3.168 11.094 1 98.44 115 VAL A CA 1
ATOM 908 C C . VAL A 1 115 ? 10.062 -2.203 12.023 1 98.44 115 VAL A C 1
ATOM 910 O O . VAL A 1 115 ? 8.914 -1.839 11.773 1 98.44 115 VAL A O 1
ATOM 913 N N . VAL A 1 116 ? 10.695 -1.881 13.109 1 97.62 116 VAL A N 1
ATOM 914 C CA . VAL A 1 116 ? 10.109 -0.919 14.039 1 97.62 116 VAL A CA 1
ATOM 915 C C . VAL A 1 116 ? 9.812 0.388 13.305 1 97.62 116 VAL A C 1
ATOM 917 O O . VAL A 1 116 ? 8.734 0.965 13.469 1 97.62 116 VAL A O 1
ATOM 920 N N . ARG A 1 117 ? 10.766 0.937 12.516 1 97.81 117 ARG A N 1
ATOM 921 C CA . ARG A 1 117 ? 10.578 2.16 11.742 1 97.81 117 ARG A CA 1
ATOM 922 C C . ARG A 1 117 ? 9.422 2.016 10.758 1 97.81 117 ARG A C 1
ATOM 924 O O . ARG A 1 117 ? 8.609 2.93 10.617 1 97.81 117 ARG A O 1
ATOM 931 N N . LEU A 1 118 ? 9.289 0.837 10.07 1 98.38 118 LEU A N 1
ATOM 932 C CA . LEU A 1 118 ? 8.203 0.599 9.125 1 98.38 118 LEU A CA 1
ATOM 933 C C . LEU A 1 118 ? 6.852 0.614 9.828 1 98.38 118 LEU A C 1
ATOM 935 O O . LEU A 1 118 ? 5.879 1.164 9.297 1 98.38 118 LEU A O 1
ATOM 939 N N . ARG A 1 119 ? 6.805 -0.011 10.969 1 97.25 119 ARG A N 1
ATOM 940 C CA . ARG A 1 119 ? 5.559 -0.036 11.727 1 97.25 119 ARG A CA 1
ATOM 941 C C . ARG A 1 119 ? 5.145 1.37 12.148 1 97.25 119 ARG A C 1
ATOM 943 O O . ARG A 1 119 ? 3.965 1.717 12.102 1 97.25 119 ARG A O 1
ATOM 950 N N . GLN A 1 120 ? 6.07 2.133 12.602 1 94.94 120 GLN A N 1
ATOM 951 C CA . GLN A 1 120 ? 5.809 3.512 13 1 94.94 120 GLN A CA 1
ATOM 952 C C . GLN A 1 120 ? 5.281 4.332 11.828 1 94.94 120 GLN A C 1
ATOM 954 O O . GLN A 1 120 ? 4.312 5.082 11.977 1 94.94 120 GLN A O 1
ATOM 959 N N . LEU A 1 121 ? 5.922 4.234 10.719 1 95.12 121 LEU A N 1
ATOM 960 C CA . LEU A 1 121 ? 5.508 4.961 9.523 1 95.12 121 LEU A CA 1
ATOM 961 C C . LEU A 1 121 ? 4.113 4.531 9.086 1 95.12 121 LEU A C 1
ATOM 963 O O . LEU A 1 121 ? 3.309 5.359 8.648 1 95.12 121 LEU A O 1
ATOM 967 N N . ALA A 1 122 ? 3.801 3.264 9.156 1 95.56 122 ALA A N 1
ATOM 968 C CA . ALA A 1 122 ? 2.549 2.691 8.672 1 95.56 122 ALA A CA 1
ATOM 969 C C . ALA A 1 122 ? 1.362 3.188 9.492 1 95.56 122 ALA A C 1
ATOM 971 O O . ALA A 1 122 ? 0.225 3.188 9.016 1 95.56 122 ALA A O 1
ATOM 972 N N . GLU A 1 123 ? 1.585 3.594 10.703 1 89.62 123 GLU A N 1
ATOM 973 C CA . GLU A 1 123 ? 0.525 3.986 11.625 1 89.62 123 GLU A CA 1
ATOM 974 C C . GLU A 1 123 ? -0.325 5.113 11.047 1 89.62 123 GLU A C 1
ATOM 976 O O . GLU A 1 123 ? -1.53 5.18 11.297 1 89.62 123 GLU A O 1
ATOM 981 N N . SER A 1 124 ? 0.272 5.98 10.273 1 86.31 124 SER A N 1
ATOM 982 C CA . SER A 1 124 ? -0.427 7.152 9.758 1 86.31 124 SER A CA 1
ATOM 983 C C . SER A 1 124 ? -0.853 6.953 8.312 1 86.31 124 SER A C 1
ATOM 985 O O . SER A 1 124 ? -1.293 7.898 7.652 1 86.31 124 SER A O 1
ATOM 987 N N . CYS A 1 125 ? -0.751 5.742 7.746 1 92.06 125 CYS A N 1
ATOM 988 C CA . CYS A 1 125 ? -0.95 5.516 6.32 1 92.06 125 CYS A CA 1
ATOM 989 C C . CYS A 1 125 ? -2.342 4.957 6.043 1 92.06 125 CYS A C 1
ATOM 991 O O . CYS A 1 125 ? -2.729 4.789 4.887 1 92.06 125 CYS A O 1
ATOM 993 N N . GLU A 1 126 ? -3.08 4.633 7.105 1 87.69 126 GLU A N 1
ATOM 994 C CA . GLU A 1 126 ? -4.453 4.148 6.98 1 87.69 126 GLU A CA 1
ATOM 995 C C . GLU A 1 126 ? -4.531 2.943 6.051 1 87.69 126 GLU A C 1
ATOM 997 O O . GLU A 1 126 ? -5.348 2.918 5.125 1 87.69 126 GLU A O 1
ATOM 1002 N N . PHE A 1 127 ? -3.705 1.962 6.191 1 92.88 127 PHE A N 1
ATOM 1003 C CA . PHE A 1 127 ? -3.637 0.768 5.355 1 92.88 127 PHE A CA 1
ATOM 1004 C C . PHE A 1 127 ? -4.75 -0.209 5.715 1 92.88 127 PHE A C 1
ATOM 1006 O O . PHE A 1 127 ? -4.969 -1.194 5.008 1 92.88 127 PHE A O 1
ATOM 1013 N N . GLU A 1 128 ? -5.375 0.075 6.863 1 85.31 128 GLU A N 1
ATOM 1014 C CA . GLU A 1 128 ? -6.508 -0.749 7.27 1 85.31 128 GLU A CA 1
ATOM 1015 C C . GLU A 1 128 ? -6.117 -2.221 7.355 1 85.31 128 GLU A C 1
ATOM 1017 O O . GLU A 1 128 ? -5.102 -2.566 7.961 1 85.31 128 GLU A O 1
ATOM 1022 N N . GLY A 1 129 ? -6.938 -3.15 6.797 1 87.88 129 GLY A N 1
ATOM 1023 C CA . GLY A 1 129 ? -6.723 -4.586 6.902 1 87.88 129 GLY A CA 1
ATOM 1024 C C . GLY A 1 129 ? -5.465 -5.055 6.199 1 87.88 129 GLY A C 1
ATOM 1025 O O . GLY A 1 129 ? -5 -6.172 6.43 1 87.88 129 GLY A O 1
ATOM 1026 N N . LEU A 1 130 ? -4.848 -4.23 5.383 1 92.69 130 LEU A N 1
ATOM 1027 C CA . LEU A 1 130 ? -3.674 -4.617 4.605 1 92.69 130 LEU A CA 1
ATOM 1028 C C . LEU A 1 130 ? -2.391 -4.16 5.293 1 92.69 130 LEU A C 1
ATOM 1030 O O . LEU A 1 130 ? -1.293 -4.371 4.777 1 92.69 130 LEU A O 1
ATOM 1034 N N . CYS A 1 131 ? -2.484 -3.615 6.516 1 94.38 131 CYS A N 1
ATOM 1035 C CA . CYS A 1 131 ? -1.35 -2.975 7.168 1 94.38 131 CYS A CA 1
ATOM 1036 C C . CYS A 1 131 ? -0.191 -3.953 7.332 1 94.38 131 CYS A C 1
ATOM 1038 O O . CYS A 1 131 ? 0.93 -3.67 6.902 1 94.38 131 CYS A O 1
ATOM 1040 N N . GLU A 1 132 ? -0.462 -5.102 7.863 1 95.31 132 GLU A N 1
ATOM 1041 C CA . GLU A 1 132 ? 0.59 -6.082 8.117 1 95.31 132 GLU A CA 1
ATOM 1042 C C . GLU A 1 132 ? 1.229 -6.559 6.816 1 95.31 132 GLU A C 1
ATOM 1044 O O . GLU A 1 132 ? 2.451 -6.703 6.738 1 95.31 132 GLU A O 1
ATOM 1049 N N . THR A 1 133 ? 0.416 -6.777 5.789 1 94.44 133 THR A N 1
ATOM 1050 C CA . THR A 1 133 ? 0.936 -7.293 4.527 1 94.44 133 THR A CA 1
ATOM 1051 C C . THR A 1 133 ? 1.698 -6.211 3.77 1 94.44 133 THR A C 1
ATOM 1053 O O . THR A 1 133 ? 2.668 -6.5 3.068 1 94.44 133 THR A O 1
ATOM 1056 N N . LEU A 1 134 ? 1.263 -4.945 3.918 1 96.94 134 LEU A N 1
ATOM 1057 C CA . LEU A 1 134 ? 1.979 -3.863 3.252 1 96.94 134 LEU A CA 1
ATOM 1058 C C . LEU A 1 134 ? 3.316 -3.596 3.934 1 96.94 134 LEU A C 1
ATOM 1060 O O . LEU A 1 134 ? 4.293 -3.238 3.273 1 96.94 134 LEU A O 1
ATOM 1064 N N . ILE A 1 135 ? 3.361 -3.795 5.23 1 98.25 135 ILE A N 1
ATOM 1065 C CA . ILE A 1 135 ? 4.633 -3.705 5.941 1 98.25 135 ILE A CA 1
ATOM 1066 C C . ILE A 1 135 ? 5.562 -4.824 5.477 1 98.25 135 ILE A C 1
ATOM 1068 O O . ILE A 1 135 ? 6.75 -4.594 5.242 1 98.25 135 ILE A O 1
ATOM 1072 N N . ARG A 1 136 ? 5.031 -6.07 5.359 1 97.56 136 ARG A N 1
ATOM 1073 C CA . ARG A 1 136 ? 5.801 -7.191 4.828 1 97.56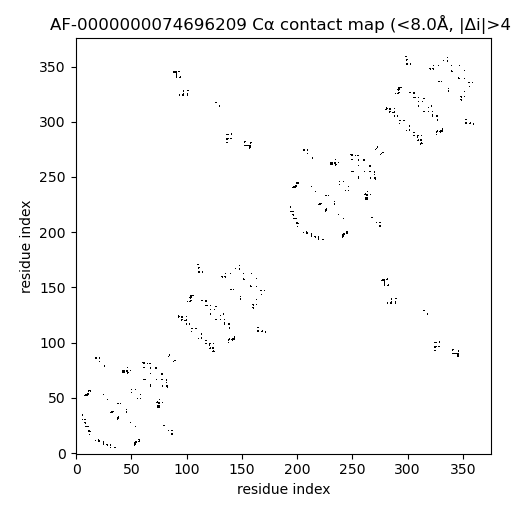 136 ARG A CA 1
ATOM 1074 C C . ARG A 1 136 ? 6.375 -6.859 3.457 1 97.56 136 ARG A C 1
ATOM 1076 O O . ARG A 1 136 ? 7.562 -7.078 3.207 1 97.56 136 ARG A O 1
ATOM 1083 N N . ASP A 1 137 ? 5.488 -6.348 2.566 1 97 137 ASP A N 1
ATOM 1084 C CA . ASP A 1 137 ? 5.918 -6.016 1.211 1 97 137 ASP A CA 1
ATOM 1085 C C . ASP A 1 137 ? 7.051 -4.992 1.229 1 97 137 ASP A C 1
ATOM 1087 O O . ASP A 1 137 ? 8.047 -5.148 0.518 1 97 137 ASP A O 1
ATOM 1091 N N . ARG A 1 138 ? 6.84 -3.904 2.057 1 98.12 138 ARG A N 1
ATOM 1092 C CA . ARG A 1 138 ? 7.844 -2.848 2.146 1 98.12 138 ARG A CA 1
ATOM 1093 C C . ARG A 1 138 ? 9.164 -3.393 2.686 1 98.12 138 ARG A C 1
ATOM 1095 O O . ARG A 1 138 ? 10.234 -3 2.225 1 98.12 138 ARG A O 1
ATOM 1102 N N . LEU A 1 139 ? 9.141 -4.273 3.658 1 98.56 139 LEU A N 1
ATOM 1103 C CA . LEU A 1 139 ? 10.32 -4.914 4.242 1 98.56 139 LEU A CA 1
ATOM 1104 C C . LEU A 1 139 ? 11.102 -5.68 3.18 1 98.56 139 LEU A C 1
ATOM 1106 O O . LEU A 1 139 ? 12.32 -5.531 3.08 1 98.56 139 LEU A O 1
ATOM 1110 N N . VAL A 1 140 ? 10.406 -6.477 2.404 1 97.94 140 VAL A N 1
ATOM 1111 C CA . VAL A 1 140 ? 11.023 -7.332 1.396 1 97.94 140 VAL A CA 1
ATOM 1112 C C . VAL A 1 140 ? 11.586 -6.473 0.263 1 97.94 140 VAL A C 1
ATOM 1114 O O . VAL A 1 140 ? 12.672 -6.738 -0.246 1 97.94 140 VAL A O 1
ATOM 1117 N N . ILE A 1 141 ? 10.836 -5.418 -0.09 1 97.62 141 ILE A N 1
ATOM 1118 C CA . ILE A 1 141 ? 11.266 -4.523 -1.159 1 97.62 141 ILE A CA 1
ATOM 1119 C C . ILE A 1 141 ? 12.492 -3.734 -0.711 1 97.62 141 ILE A C 1
ATOM 1121 O O . ILE A 1 141 ? 13.43 -3.543 -1.488 1 97.62 141 ILE A O 1
ATOM 1125 N N . GLY A 1 142 ? 12.5 -3.275 0.505 1 98.19 142 GLY A N 1
ATOM 1126 C CA . GLY A 1 142 ? 13.453 -2.279 0.962 1 98.19 142 GLY A CA 1
ATOM 1127 C C . GLY A 1 142 ? 14.672 -2.887 1.633 1 98.19 142 GLY A C 1
ATOM 1128 O O . GLY A 1 142 ? 15.641 -2.18 1.934 1 98.19 142 GLY A O 1
ATOM 1129 N N . THR A 1 143 ? 14.68 -4.199 1.967 1 98 143 THR A N 1
ATOM 1130 C CA . THR A 1 143 ? 15.82 -4.828 2.621 1 98 143 THR A CA 1
ATOM 1131 C C . THR A 1 143 ? 17.062 -4.73 1.743 1 98 143 THR A C 1
ATOM 1133 O O . THR A 1 143 ? 16.969 -4.699 0.515 1 98 143 THR A O 1
ATOM 1136 N N . ARG A 1 144 ? 18.203 -4.652 2.324 1 96.56 144 ARG A N 1
ATOM 1137 C CA . ARG A 1 144 ? 19.469 -4.602 1.613 1 96.56 144 ARG A CA 1
ATOM 1138 C C . ARG A 1 144 ? 19.953 -6.004 1.242 1 96.56 144 ARG A C 1
ATOM 1140 O O . ARG A 1 144 ? 20.891 -6.156 0.458 1 96.56 144 ARG A O 1
ATOM 1147 N N . ASP A 1 145 ? 19.328 -7.016 1.808 1 96.5 145 ASP A N 1
ATOM 1148 C CA . ASP A 1 145 ? 19.703 -8.414 1.595 1 96.5 145 ASP A CA 1
ATOM 1149 C C . ASP A 1 145 ? 18.969 -8.992 0.387 1 96.5 145 ASP A C 1
ATOM 1151 O O . ASP A 1 145 ? 17.969 -9.711 0.54 1 96.5 145 ASP A O 1
ATOM 1155 N N . SER A 1 146 ? 19.562 -8.82 -0.78 1 95.94 146 SER A N 1
ATOM 1156 C CA . SER A 1 146 ? 18.922 -9.242 -2.025 1 95.94 146 SER A CA 1
ATOM 1157 C C . SER A 1 146 ? 18.828 -10.766 -2.107 1 95.94 146 SER A C 1
ATOM 1159 O O . SER A 1 146 ? 17.859 -11.297 -2.674 1 95.94 146 SER A O 1
ATOM 1161 N N . ALA A 1 147 ? 19.766 -11.469 -1.585 1 95.94 147 ALA A N 1
ATOM 1162 C CA . ALA A 1 147 ? 19.766 -12.922 -1.629 1 95.94 147 ALA A CA 1
ATOM 1163 C C . ALA A 1 147 ? 18.594 -13.492 -0.848 1 95.94 147 ALA A C 1
ATOM 1165 O O . ALA A 1 147 ? 17.875 -14.367 -1.344 1 95.94 147 ALA A O 1
ATOM 1166 N N . THR A 1 148 ? 18.484 -13.008 0.364 1 96.94 148 THR A N 1
ATOM 1167 C CA . THR A 1 148 ? 17.375 -13.477 1.183 1 96.94 148 THR A CA 1
ATOM 1168 C C . THR A 1 148 ? 16.031 -13.047 0.572 1 96.94 148 THR A C 1
ATOM 1170 O O . THR A 1 148 ? 15.055 -13.789 0.641 1 96.94 148 THR A O 1
ATOM 1173 N N . ARG A 1 149 ? 15.906 -11.812 0.024 1 96.69 149 ARG A N 1
ATOM 1174 C CA . ARG A 1 149 ? 14.703 -11.375 -0.678 1 96.69 149 ARG A CA 1
ATOM 1175 C C . ARG A 1 149 ? 14.297 -12.375 -1.752 1 96.69 149 ARG A C 1
ATOM 1177 O O . ARG A 1 149 ? 13.141 -12.805 -1.808 1 96.69 149 ARG A O 1
ATOM 1184 N N . ASP A 1 150 ? 15.289 -12.766 -2.602 1 95.19 150 ASP A N 1
ATOM 1185 C CA . ASP A 1 150 ? 15.023 -13.68 -3.705 1 95.19 150 ASP A CA 1
ATOM 1186 C C . ASP A 1 150 ? 14.5 -15.023 -3.193 1 95.19 150 ASP A C 1
ATOM 1188 O O . ASP A 1 150 ? 13.625 -15.633 -3.812 1 95.19 150 ASP A O 1
ATOM 1192 N N . ARG A 1 151 ? 15.055 -15.461 -2.113 1 94.62 151 ARG A N 1
ATOM 1193 C CA . ARG A 1 151 ? 14.617 -16.703 -1.498 1 94.62 151 ARG A CA 1
ATOM 1194 C C . ARG A 1 151 ? 13.188 -16.594 -0.985 1 94.62 151 ARG A C 1
ATOM 1196 O O . ARG A 1 151 ? 12.375 -17.516 -1.176 1 94.62 151 ARG A O 1
ATOM 1203 N N . LEU A 1 152 ? 12.898 -15.492 -0.337 1 94.5 152 LEU A N 1
ATOM 1204 C CA . LEU A 1 152 ? 11.562 -15.266 0.215 1 94.5 152 LEU A CA 1
ATOM 1205 C C . LEU A 1 152 ? 10.516 -15.242 -0.891 1 94.5 152 LEU A C 1
ATOM 1207 O O . LEU A 1 152 ? 9.398 -15.734 -0.708 1 94.5 152 LEU A O 1
ATOM 1211 N N . LEU A 1 153 ? 10.828 -14.68 -2.004 1 92.06 153 LEU A N 1
ATOM 1212 C CA . LEU A 1 153 ? 9.898 -14.547 -3.123 1 92.06 153 LEU A CA 1
ATOM 1213 C C . LEU A 1 153 ? 9.547 -15.906 -3.705 1 92.06 153 LEU A C 1
ATOM 1215 O O . LEU A 1 153 ? 8.492 -16.062 -4.332 1 92.06 153 LEU A O 1
ATOM 1219 N N . ARG A 1 154 ? 10.453 -16.922 -3.467 1 87.31 154 ARG A N 1
ATOM 1220 C CA . ARG A 1 154 ? 10.266 -18.266 -4.027 1 87.31 154 ARG A CA 1
ATOM 1221 C C . ARG A 1 154 ? 9.664 -19.203 -2.99 1 87.31 154 ARG A C 1
ATOM 1223 O O . ARG A 1 154 ? 9.242 -20.312 -3.328 1 87.31 154 ARG A O 1
ATOM 1230 N N . GLU A 1 155 ? 9.625 -18.766 -1.784 1 87.56 155 GLU A N 1
ATOM 1231 C CA . GLU A 1 155 ? 9.195 -19.641 -0.688 1 87.56 155 GLU A CA 1
ATOM 1232 C C . GLU A 1 155 ? 7.695 -19.922 -0.769 1 87.56 155 GLU A C 1
ATOM 1234 O O . GLU A 1 155 ? 6.914 -19.047 -1.173 1 87.56 155 GLU A O 1
ATOM 1239 N N . ARG A 1 156 ? 7.395 -21.25 -0.347 1 80.81 156 ARG A N 1
ATOM 1240 C CA . ARG A 1 156 ? 6.004 -21.688 -0.28 1 80.81 156 ARG A CA 1
ATOM 1241 C C . ARG A 1 156 ? 5.727 -22.453 1.012 1 80.81 156 ARG A C 1
ATOM 1243 O O . ARG A 1 156 ? 6.555 -23.25 1.452 1 80.81 156 ARG A O 1
ATOM 1250 N N . PRO A 1 157 ? 4.57 -22.172 1.606 1 81.25 157 PRO A N 1
ATOM 1251 C CA . PRO A 1 157 ? 3.572 -21.141 1.294 1 81.25 157 PRO A CA 1
ATOM 1252 C C . PRO A 1 157 ? 4.133 -19.719 1.396 1 81.25 157 PRO A C 1
ATOM 1254 O O . PRO A 1 157 ? 5.195 -19.516 1.99 1 81.25 157 PRO A O 1
ATOM 1257 N N . VAL A 1 158 ? 3.43 -18.688 0.896 1 84.56 158 VAL A N 1
ATOM 1258 C CA . VAL A 1 158 ? 3.877 -17.297 0.917 1 84.56 158 VAL A CA 1
ATOM 1259 C C . VAL A 1 158 ? 4.184 -16.875 2.352 1 84.56 158 VAL A C 1
ATOM 1261 O O . VAL A 1 158 ? 3.35 -17.031 3.246 1 84.56 158 VAL A O 1
ATOM 1264 N N . PRO A 1 159 ? 5.352 -16.344 2.525 1 91.75 159 PRO A N 1
ATOM 1265 C CA . PRO A 1 159 ? 5.723 -15.961 3.893 1 91.75 159 PRO A CA 1
ATOM 1266 C C . PRO A 1 159 ? 5 -14.703 4.371 1 91.75 159 PRO A C 1
ATOM 1268 O O . PRO A 1 159 ? 4.848 -13.75 3.605 1 91.75 159 PRO A O 1
ATOM 1271 N N . GLY A 1 160 ? 4.488 -14.766 5.582 1 94.06 160 GLY A N 1
ATOM 1272 C CA . GLY A 1 160 ? 3.965 -13.57 6.23 1 94.06 160 GLY A CA 1
ATOM 1273 C C . GLY A 1 160 ? 5.047 -12.68 6.801 1 94.06 160 GLY A C 1
ATOM 1274 O O . GLY A 1 160 ? 6.238 -12.953 6.633 1 94.06 160 GLY A O 1
ATOM 1275 N N . LEU A 1 161 ? 4.641 -11.648 7.434 1 96.81 161 LEU A N 1
ATOM 1276 C CA . LEU A 1 161 ? 5.57 -10.664 7.973 1 96.81 161 LEU A CA 1
ATOM 1277 C C . LEU A 1 161 ? 6.531 -11.312 8.961 1 96.81 161 LEU A C 1
ATOM 1279 O O . LEU A 1 161 ? 7.742 -11.094 8.891 1 96.81 161 LEU A O 1
ATOM 1283 N N . THR A 1 162 ? 5.984 -12.047 9.883 1 97.31 162 THR A N 1
ATOM 1284 C CA . THR A 1 162 ? 6.805 -12.664 10.922 1 97.31 162 THR A CA 1
ATOM 1285 C C . THR A 1 162 ? 7.871 -13.562 10.305 1 97.31 162 THR A C 1
ATOM 1287 O O . THR A 1 162 ? 9.039 -13.516 10.703 1 97.31 162 THR A O 1
ATOM 1290 N N . ARG A 1 163 ? 7.527 -14.391 9.391 1 96.44 163 ARG A N 1
ATOM 1291 C CA . ARG A 1 163 ? 8.461 -15.281 8.703 1 96.44 163 ARG A CA 1
ATOM 1292 C C . ARG A 1 163 ? 9.539 -14.492 7.977 1 96.44 163 ARG A C 1
ATOM 1294 O O . ARG A 1 163 ? 10.711 -14.867 7.984 1 96.44 163 ARG A O 1
ATOM 1301 N N . CYS A 1 164 ? 9.148 -13.43 7.301 1 97.75 164 CYS A N 1
ATOM 1302 C CA . CYS A 1 164 ? 10.109 -12.586 6.598 1 97.75 164 CYS A CA 1
ATOM 1303 C C . CYS A 1 164 ? 11.117 -11.984 7.57 1 97.75 164 CYS A C 1
ATOM 1305 O O . CYS A 1 164 ? 12.312 -11.961 7.297 1 97.75 164 CYS A O 1
ATOM 1307 N N . ILE A 1 165 ? 10.609 -11.508 8.719 1 98.25 165 ILE A N 1
ATOM 1308 C CA . ILE A 1 165 ? 11.477 -10.922 9.734 1 98.25 165 ILE A CA 1
ATOM 1309 C C . ILE A 1 165 ? 12.484 -11.969 10.219 1 98.25 165 ILE A C 1
ATOM 1311 O O . ILE A 1 165 ? 13.68 -11.688 10.305 1 98.25 165 ILE A O 1
ATOM 1315 N N . GLU A 1 166 ? 12.023 -13.086 10.484 1 97.88 166 GLU A N 1
ATOM 1316 C CA . GLU A 1 166 ? 12.875 -14.156 11 1 97.88 166 GLU A CA 1
ATOM 1317 C C . GLU A 1 166 ? 13.953 -14.539 9.992 1 97.88 166 GLU A C 1
ATOM 1319 O O . GLU A 1 166 ? 15.109 -14.727 10.359 1 97.88 166 GLU A O 1
ATOM 1324 N N . ALA A 1 167 ? 13.562 -14.719 8.781 1 97.81 167 ALA A N 1
ATOM 1325 C CA . ALA A 1 167 ? 14.5 -15.094 7.73 1 97.81 167 ALA A CA 1
ATOM 1326 C C . ALA A 1 167 ? 15.586 -14.039 7.562 1 97.81 167 ALA A C 1
ATOM 1328 O O . ALA A 1 167 ? 16.766 -14.375 7.453 1 97.81 167 ALA A O 1
ATOM 1329 N N . LEU A 1 168 ? 15.18 -12.812 7.551 1 98.06 168 LEU A N 1
ATOM 1330 C CA . LEU A 1 168 ? 16.125 -11.719 7.352 1 98.06 168 LEU A CA 1
ATOM 1331 C C . LEU A 1 168 ? 17.016 -11.539 8.57 1 98.06 168 LEU A C 1
ATOM 1333 O O . LEU A 1 168 ? 18.203 -11.25 8.438 1 98.06 168 LEU A O 1
ATOM 1337 N N . ARG A 1 169 ? 16.422 -11.648 9.719 1 96.88 169 ARG A N 1
ATOM 1338 C CA . ARG A 1 169 ? 17.203 -11.586 10.953 1 96.88 169 ARG A CA 1
ATOM 1339 C C . ARG A 1 169 ? 18.266 -12.664 10.984 1 96.88 169 ARG A C 1
ATOM 1341 O O . ARG A 1 169 ? 19.406 -12.414 11.406 1 96.88 169 ARG A O 1
ATOM 1348 N N . ALA A 1 170 ? 17.906 -13.875 10.688 1 95.75 170 ALA A N 1
ATOM 1349 C CA . ALA A 1 170 ? 18.859 -14.992 10.656 1 95.75 170 ALA A CA 1
ATOM 1350 C C . ALA A 1 170 ? 20 -14.711 9.695 1 95.75 170 ALA A C 1
ATOM 1352 O O . ALA A 1 170 ? 21.156 -15.016 10 1 95.75 170 ALA A O 1
ATOM 1353 N N . SER A 1 171 ? 19.656 -14.203 8.531 1 95.5 171 SER A N 1
ATOM 1354 C CA . SER A 1 171 ? 20.688 -13.844 7.551 1 95.5 171 SER A CA 1
ATOM 1355 C C . SER A 1 171 ? 21.609 -12.766 8.094 1 95.5 171 SER A C 1
ATOM 1357 O O . SER A 1 171 ? 22.828 -12.805 7.867 1 95.5 171 SER A O 1
ATOM 1359 N N . GLU A 1 172 ? 21.062 -11.766 8.727 1 93.62 172 GLU A N 1
ATOM 1360 C CA . GLU A 1 172 ? 21.828 -10.688 9.336 1 93.62 172 GLU A CA 1
ATOM 1361 C C . GLU A 1 172 ? 22.797 -11.219 10.383 1 93.62 172 GLU A C 1
ATOM 1363 O O . GLU A 1 172 ? 23.953 -10.797 10.43 1 93.62 172 GLU A O 1
ATOM 1368 N N . LEU A 1 173 ? 22.359 -12.109 11.258 1 91.19 173 LEU A N 1
ATOM 1369 C CA . LEU A 1 173 ? 23.172 -12.727 12.289 1 91.19 173 LEU A CA 1
ATOM 1370 C C . LEU A 1 173 ? 24.312 -13.539 11.672 1 91.19 173 LEU A C 1
ATOM 1372 O O . LEU A 1 173 ? 25.438 -13.516 12.156 1 91.19 173 LEU A O 1
ATOM 1376 N N . SER A 1 174 ? 23.969 -14.258 10.641 1 90.12 174 SER A N 1
ATOM 1377 C CA . SER A 1 174 ? 24.969 -15.07 9.945 1 90.12 174 SER A CA 1
ATOM 1378 C C . SER A 1 174 ? 26.062 -14.195 9.328 1 90.12 174 SER A C 1
ATOM 1380 O O . SER A 1 174 ? 27.25 -14.539 9.391 1 90.12 174 SER A O 1
ATOM 1382 N N . ARG A 1 175 ? 25.703 -13.109 8.734 1 87.12 175 ARG A N 1
ATOM 1383 C CA . ARG A 1 175 ? 26.656 -12.203 8.109 1 87.12 175 ARG A CA 1
ATOM 1384 C C . ARG A 1 175 ? 27.562 -11.57 9.156 1 87.12 175 ARG A C 1
ATOM 1386 O O . ARG A 1 175 ? 28.766 -11.398 8.922 1 87.12 175 ARG A O 1
ATOM 1393 N N . THR A 1 176 ? 26.953 -11.203 10.242 1 83.88 176 THR A N 1
ATOM 1394 C CA . THR A 1 176 ? 27.734 -10.625 11.328 1 83.88 176 THR A CA 1
ATOM 1395 C C . THR A 1 176 ? 28.75 -11.625 11.859 1 83.88 176 THR A C 1
ATOM 1397 O O . THR A 1 176 ? 29.891 -11.258 12.148 1 83.88 176 THR A O 1
ATOM 1400 N N . HIS A 1 177 ? 28.312 -12.867 11.953 1 84.5 177 HIS A N 1
ATOM 1401 C CA . HIS A 1 177 ? 29.203 -13.93 12.414 1 84.5 177 HIS A CA 1
ATOM 1402 C C . HIS A 1 177 ? 30.344 -14.164 11.422 1 84.5 177 HIS A C 1
ATOM 1404 O O . HIS A 1 177 ? 31.484 -14.359 11.82 1 84.5 177 HIS A O 1
ATOM 1410 N N . GLN A 1 178 ? 30.016 -14.18 10.211 1 83.12 178 GLN A N 1
ATOM 1411 C CA . GLN A 1 178 ? 31.016 -14.391 9.172 1 83.12 178 GLN A CA 1
ATOM 1412 C C . GLN A 1 178 ? 32.062 -13.266 9.164 1 83.12 178 GLN A C 1
ATOM 1414 O O . GLN A 1 178 ? 33.25 -13.508 8.961 1 83.12 178 GLN A O 1
ATOM 1419 N N . GLU A 1 179 ? 31.547 -12.078 9.305 1 80.81 179 GLU A N 1
ATOM 1420 C CA . GLU A 1 179 ? 32.438 -10.938 9.352 1 80.81 179 GLU A CA 1
ATOM 1421 C C . GLU A 1 179 ? 33.375 -11.016 10.562 1 80.81 179 GLU A C 1
ATOM 1423 O O . GLU A 1 179 ? 34.562 -10.648 10.469 1 80.81 179 GLU A O 1
ATOM 1428 N N . GLN A 1 180 ? 32.875 -11.523 11.68 1 82.31 180 GLN A N 1
ATOM 1429 C CA . GLN A 1 180 ? 33.688 -11.672 12.883 1 82.31 180 GLN A CA 1
ATOM 1430 C C . GLN A 1 180 ? 34.719 -12.766 12.711 1 82.31 180 GLN A C 1
ATOM 1432 O O . GLN A 1 180 ? 35.844 -12.633 13.188 1 82.31 180 GLN A O 1
ATOM 1437 N N . LEU A 1 181 ? 34.312 -13.828 12.031 1 79.69 181 LEU A N 1
ATOM 1438 C CA . LEU A 1 181 ? 35.219 -14.922 11.766 1 79.69 181 LEU A CA 1
ATOM 1439 C C . LEU A 1 181 ? 36.344 -14.477 10.836 1 79.69 181 LEU A C 1
ATOM 1441 O O . LEU A 1 181 ? 37.5 -14.844 11.031 1 79.69 181 LEU A O 1
ATOM 1445 N N . LYS A 1 182 ? 36.062 -13.758 9.914 1 79.06 182 LYS A N 1
ATOM 1446 C CA . LYS A 1 182 ? 37.062 -13.258 8.977 1 79.06 182 LYS A CA 1
ATOM 1447 C C . LYS A 1 182 ? 38.031 -12.312 9.672 1 79.06 182 LYS A C 1
ATOM 1449 O O . LYS A 1 182 ? 39.219 -12.336 9.391 1 79.06 182 LYS A O 1
ATOM 1454 N N . ASP A 1 183 ? 37.5 -11.438 10.438 1 73.69 183 ASP A N 1
ATOM 1455 C CA . ASP A 1 183 ? 38.312 -10.5 11.18 1 73.69 183 ASP A CA 1
ATOM 1456 C C . ASP A 1 183 ? 39.281 -11.234 12.133 1 73.69 183 ASP A C 1
ATOM 1458 O O . ASP A 1 183 ? 40.406 -10.805 12.336 1 73.69 183 ASP A O 1
ATOM 1462 N N . ALA A 1 184 ? 38.781 -12.273 12.656 1 78.12 184 ALA A N 1
ATOM 1463 C CA . ALA A 1 184 ? 39.594 -13.07 13.578 1 78.12 184 ALA A CA 1
ATOM 1464 C C . ALA A 1 184 ? 40.75 -13.773 12.836 1 78.12 184 ALA A C 1
ATOM 1466 O O . ALA A 1 184 ? 41.844 -13.883 13.359 1 78.12 184 ALA A O 1
ATOM 1467 N N . VAL A 1 185 ? 40.406 -14.203 11.672 1 75.38 185 VAL A N 1
ATOM 1468 C CA . VAL A 1 185 ? 41.406 -14.922 10.906 1 75.38 185 VAL A CA 1
ATOM 1469 C C . VAL A 1 185 ? 42.406 -13.93 10.328 1 75.38 185 VAL A C 1
ATOM 1471 O O . VAL A 1 185 ? 43.594 -14.25 10.164 1 75.38 185 VAL A O 1
ATOM 1474 N N . SER A 1 186 ? 41.938 -12.891 10.016 1 74.75 186 SER A N 1
ATOM 1475 C CA . SER A 1 186 ? 42.844 -11.906 9.453 1 74.75 186 SER A CA 1
ATOM 1476 C C . SER A 1 186 ? 43.812 -11.367 10.523 1 74.75 186 SER A C 1
ATOM 1478 O O . SER A 1 186 ? 44.906 -10.938 10.211 1 74.75 186 SER A O 1
ATOM 1480 N N . ASP A 1 187 ? 43.406 -11.195 11.758 1 70.38 187 ASP A N 1
ATOM 1481 C CA . ASP A 1 187 ? 44.281 -10.734 12.852 1 70.38 187 ASP A CA 1
ATOM 1482 C C . ASP A 1 187 ? 45.219 -11.836 13.297 1 70.38 187 ASP A C 1
ATOM 1484 O O . ASP A 1 187 ? 46.281 -11.555 13.898 1 70.38 187 ASP A O 1
ATOM 1488 N N . SER A 1 188 ? 44.875 -13.062 12.969 1 55.38 188 SER A N 1
ATOM 1489 C CA . SER A 1 188 ? 45.844 -14.07 13.32 1 55.38 188 SER A CA 1
ATOM 1490 C C . SER A 1 188 ? 46.938 -14.188 12.242 1 55.38 188 SER A C 1
ATOM 1492 O O . SER A 1 188 ? 46.656 -13.977 11.062 1 55.38 188 SER A O 1
ATOM 1494 N N . MET B 1 1 ? -41.5 -19.984 -26.125 1 33.34 1 MET B N 1
ATOM 1495 C CA . MET B 1 1 ? -40.75 -19.266 -25.109 1 33.34 1 MET B CA 1
ATOM 1496 C C . MET B 1 1 ? -39.25 -19.375 -25.375 1 33.34 1 MET B C 1
ATOM 1498 O O . MET B 1 1 ? -38.719 -20.484 -25.484 1 33.34 1 MET B O 1
ATOM 1502 N N . ALA B 1 2 ? -38.656 -18.453 -25.938 1 43.97 2 ALA B N 1
ATOM 1503 C CA . ALA B 1 2 ? -37.281 -18.578 -26.453 1 43.97 2 ALA B CA 1
ATOM 1504 C C . ALA B 1 2 ? -36.312 -18.844 -25.328 1 43.97 2 ALA B C 1
ATOM 1506 O O . ALA B 1 2 ? -36.219 -18.078 -24.375 1 43.97 2 ALA B O 1
ATOM 1507 N N . VAL B 1 3 ? -36.188 -20.062 -24.891 1 49 3 VAL B N 1
ATOM 1508 C CA . VAL B 1 3 ? -35.219 -20.453 -23.859 1 49 3 VAL B CA 1
ATOM 1509 C C . VAL B 1 3 ? -33.812 -19.969 -24.25 1 49 3 VAL B C 1
ATOM 1511 O O . VAL B 1 3 ? -33.281 -20.391 -25.266 1 49 3 VAL B O 1
ATOM 1514 N N . TYR B 1 4 ? -33.625 -18.75 -24.078 1 58.16 4 TYR B N 1
ATOM 1515 C CA . TYR B 1 4 ? -32.25 -18.297 -24.297 1 58.16 4 TYR B CA 1
ATOM 1516 C C . TYR B 1 4 ? -31.297 -19.062 -23.406 1 58.16 4 TYR B C 1
ATOM 1518 O O . TYR B 1 4 ? -31.5 -19.156 -22.188 1 58.16 4 TYR B O 1
ATOM 1526 N N . THR B 1 5 ? -30.859 -20.141 -23.922 1 73.06 5 THR B N 1
ATOM 1527 C CA . THR B 1 5 ? -29.938 -20.969 -23.172 1 73.06 5 THR B CA 1
ATOM 1528 C C . THR B 1 5 ? -28.594 -20.25 -23 1 73.06 5 THR B C 1
ATOM 1530 O O . THR B 1 5 ? -28.016 -19.766 -23.969 1 73.06 5 THR B O 1
ATOM 1533 N N . ILE B 1 6 ? -28.375 -19.734 -21.828 1 78.81 6 ILE B N 1
ATOM 1534 C CA . ILE B 1 6 ? -27.094 -19.125 -21.516 1 78.81 6 ILE B CA 1
ATOM 1535 C C . ILE B 1 6 ? -25.984 -20.172 -21.562 1 78.81 6 ILE B C 1
ATOM 1537 O O . ILE B 1 6 ? -26.016 -21.156 -20.812 1 78.81 6 ILE B O 1
ATOM 1541 N N . PRO B 1 7 ? -25.188 -20.047 -22.594 1 87.31 7 PRO B N 1
ATOM 1542 C CA . PRO B 1 7 ? -24.109 -21.047 -22.672 1 87.31 7 PRO B CA 1
ATOM 1543 C C . PRO B 1 7 ? -23.172 -21.016 -21.469 1 87.31 7 PRO B C 1
ATOM 1545 O O . PRO B 1 7 ? -22.891 -19.938 -20.938 1 87.31 7 PRO B O 1
ATOM 1548 N N . PRO B 1 8 ? -22.859 -22.203 -20.938 1 89 8 PRO B N 1
ATOM 1549 C CA . PRO B 1 8 ? -21.859 -22.234 -19.859 1 89 8 PRO B CA 1
ATOM 1550 C C . PRO B 1 8 ? -20.484 -21.766 -20.312 1 89 8 PRO B C 1
ATOM 1552 O O . PRO B 1 8 ? -20.188 -21.766 -21.516 1 89 8 PRO B O 1
ATOM 1555 N N . PRO B 1 9 ? -19.672 -21.297 -19.312 1 91.19 9 PRO B N 1
ATOM 1556 C CA . PRO B 1 9 ? -18.281 -20.984 -19.656 1 91.19 9 PRO B CA 1
ATOM 1557 C C . PRO B 1 9 ? -17.516 -22.188 -20.172 1 91.19 9 PRO B C 1
ATOM 1559 O O . PRO B 1 9 ? -17.859 -23.328 -19.844 1 91.19 9 PRO B O 1
ATOM 1562 N N . PRO B 1 10 ? -16.484 -21.969 -21.062 1 92.44 10 PRO B N 1
ATOM 1563 C CA . PRO B 1 10 ? -15.602 -23.078 -21.422 1 92.44 10 PRO B CA 1
ATOM 1564 C C . PRO B 1 10 ? -14.906 -23.688 -20.203 1 92.44 10 PRO B C 1
ATOM 1566 O O . PRO B 1 10 ? -14.68 -23 -19.203 1 92.44 10 PRO B O 1
ATOM 1569 N N . PRO B 1 11 ? -14.68 -24.984 -20.312 1 93.56 11 PRO B N 1
ATOM 1570 C CA . PRO B 1 11 ? -13.992 -25.625 -19.188 1 93.56 11 PRO B CA 1
ATOM 1571 C C . PRO B 1 11 ? -12.656 -24.953 -18.859 1 93.56 11 PRO B C 1
ATOM 1573 O O . PRO B 1 11 ? -12.031 -24.359 -19.734 1 93.56 11 PRO B O 1
ATOM 1576 N N . MET B 1 12 ? -12.25 -25.078 -17.578 1 94.38 12 MET B N 1
ATOM 1577 C CA . MET B 1 12 ? -10.977 -24.531 -17.109 1 94.38 12 MET B CA 1
ATOM 1578 C C . MET B 1 12 ? -9.805 -25.234 -17.797 1 94.38 12 MET B C 1
ATOM 1580 O O . MET B 1 12 ? -9.742 -26.453 -17.844 1 94.38 12 MET B O 1
ATOM 1584 N N . ASN B 1 13 ? -8.984 -24.438 -18.375 1 91.62 13 ASN B N 1
ATOM 1585 C CA . ASN B 1 13 ? -7.746 -24.953 -18.938 1 91.62 13 ASN B CA 1
ATOM 1586 C C . ASN B 1 13 ? -6.637 -25.031 -17.906 1 91.62 13 ASN B C 1
ATOM 1588 O O . ASN B 1 13 ? -6.117 -24 -17.469 1 91.62 13 ASN B O 1
ATOM 1592 N N . VAL B 1 14 ? -6.281 -26.219 -17.5 1 89.69 14 VAL B N 1
ATOM 1593 C CA . VAL B 1 14 ? -5.336 -26.391 -16.391 1 89.69 14 VAL B CA 1
ATOM 1594 C C . VAL B 1 14 ? -3.916 -26.484 -16.938 1 89.69 14 VAL B C 1
ATOM 1596 O O . VAL B 1 14 ? -2.986 -26.844 -16.219 1 89.69 14 VAL B O 1
ATOM 1599 N N . LYS B 1 15 ? -3.873 -26.281 -18.188 1 82.88 15 LYS B N 1
ATOM 1600 C CA . LYS B 1 15 ? -2.559 -26.312 -18.828 1 82.88 15 LYS B CA 1
ATOM 1601 C C . LYS B 1 15 ? -2.082 -24.906 -19.172 1 82.88 15 LYS B C 1
ATOM 1603 O O . LYS B 1 15 ? -2.893 -24.031 -19.469 1 82.88 15 LYS B O 1
ATOM 1608 N N . ASP B 1 16 ? -0.854 -24.719 -19.125 1 80.5 16 ASP B N 1
ATOM 1609 C CA . ASP B 1 16 ? -0.221 -23.453 -19.484 1 80.5 16 ASP B CA 1
ATOM 1610 C C . ASP B 1 16 ? -0.632 -22.328 -18.531 1 80.5 16 ASP B C 1
ATOM 1612 O O . ASP B 1 16 ? -1.34 -22.578 -17.547 1 80.5 16 ASP B O 1
ATOM 1616 N N . ASP B 1 17 ? -0.441 -20.969 -18.688 1 79.56 17 ASP B N 1
ATOM 1617 C CA . ASP B 1 17 ? -0.736 -19.781 -17.875 1 79.56 17 ASP B CA 1
ATOM 1618 C C . ASP B 1 17 ? -1.975 -20.016 -17.016 1 79.56 17 ASP B C 1
ATOM 1620 O O . ASP B 1 17 ? -2.971 -19.297 -17.141 1 79.56 17 ASP B O 1
ATOM 1624 N N . VAL B 1 18 ? -1.929 -21 -16.141 1 82.75 18 VAL B N 1
ATOM 1625 C CA . VAL B 1 18 ? -3.035 -21.5 -15.328 1 82.75 18 VAL B CA 1
ATOM 1626 C C . VAL B 1 18 ? -3.635 -20.375 -14.5 1 82.75 18 VAL B C 1
ATOM 1628 O O . VAL B 1 18 ? -4.852 -20.312 -14.312 1 82.75 18 VAL B O 1
ATOM 1631 N N . SER B 1 19 ? -2.807 -19.516 -14.086 1 80.75 19 SER B N 1
ATOM 1632 C CA . SER B 1 19 ? -3.275 -18.406 -13.266 1 80.75 19 SER B CA 1
ATOM 1633 C C . SER B 1 19 ? -4.23 -17.516 -14.047 1 80.75 19 SER B C 1
ATOM 1635 O O . SER B 1 19 ? -5.297 -17.156 -13.547 1 80.75 19 SER B O 1
ATOM 1637 N N . THR B 1 20 ? -3.82 -17.188 -15.227 1 81.69 20 THR B N 1
ATOM 1638 C CA . THR B 1 20 ? -4.664 -16.359 -16.078 1 81.69 20 THR B CA 1
ATOM 1639 C C . THR B 1 20 ? -5.934 -17.094 -16.469 1 81.69 20 THR B C 1
ATOM 1641 O O . THR B 1 20 ? -7.023 -16.531 -16.469 1 81.69 20 THR B O 1
ATOM 1644 N N . ASN B 1 21 ? -5.75 -18.344 -16.828 1 87.69 21 ASN B N 1
ATOM 1645 C CA . ASN B 1 21 ? -6.898 -19.172 -17.188 1 87.69 21 ASN B CA 1
ATOM 1646 C C . ASN B 1 21 ? -7.91 -19.25 -16.047 1 87.69 21 ASN B C 1
ATOM 1648 O O . ASN B 1 21 ? -9.117 -19.188 -16.281 1 87.69 21 ASN B O 1
ATOM 1652 N N . TRP B 1 22 ? -7.359 -19.312 -14.867 1 90.69 22 TRP B N 1
ATOM 1653 C CA . TRP B 1 22 ? -8.227 -19.422 -13.695 1 90.69 22 TRP B CA 1
ATOM 1654 C C . TRP B 1 22 ? -9.016 -18.125 -13.492 1 90.69 22 TRP B C 1
ATOM 1656 O O . TRP B 1 22 ? -10.219 -18.172 -13.227 1 90.69 22 TRP B O 1
ATOM 1666 N N . LYS B 1 23 ? -8.375 -17.031 -13.609 1 85.25 23 LYS B N 1
ATOM 1667 C CA . LYS B 1 23 ? -9.047 -15.734 -13.461 1 85.25 23 LYS B CA 1
ATOM 1668 C C . LYS B 1 23 ? -10.188 -15.586 -14.469 1 85.25 23 LYS B C 1
ATOM 1670 O O . LYS B 1 23 ? -11.281 -15.141 -14.109 1 85.25 23 LYS B O 1
ATOM 1675 N N . LEU B 1 24 ? -9.875 -15.969 -15.656 1 88.38 24 LEU B N 1
ATOM 1676 C CA . LEU B 1 24 ? -10.875 -15.875 -16.719 1 88.38 24 LEU B CA 1
ATOM 1677 C C . LEU B 1 24 ? -12.039 -16.812 -16.453 1 88.38 24 LEU B 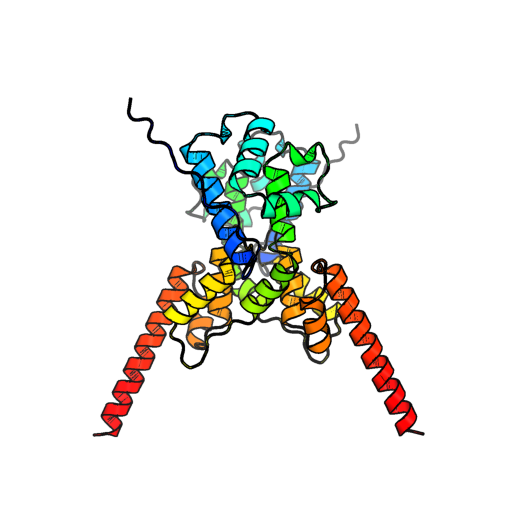C 1
ATOM 1679 O O . LEU B 1 24 ? -13.203 -16.438 -16.609 1 88.38 24 LEU B O 1
ATOM 1683 N N . PHE B 1 25 ? -11.742 -18.031 -16.078 1 93.69 25 PHE B N 1
ATOM 1684 C CA . PHE B 1 25 ? -12.789 -19 -15.773 1 93.69 25 PHE B CA 1
ATOM 1685 C C . PHE B 1 25 ? -13.664 -18.516 -14.633 1 93.69 25 PHE B C 1
ATOM 1687 O O . PHE B 1 25 ? -14.898 -18.594 -14.711 1 93.69 25 PHE B O 1
ATOM 1694 N N . ARG B 1 26 ? -12.984 -18.062 -13.555 1 92.94 26 ARG B N 1
ATOM 1695 C CA . ARG B 1 26 ? -13.711 -17.594 -12.375 1 92.94 26 ARG B CA 1
ATOM 1696 C C . ARG B 1 26 ? -14.656 -16.453 -12.734 1 92.94 26 ARG B C 1
ATOM 1698 O O . ARG B 1 26 ? -15.805 -16.422 -12.289 1 92.94 26 ARG B O 1
ATOM 1705 N N . GLN B 1 27 ? -14.219 -15.516 -13.516 1 90.38 27 GLN B N 1
ATOM 1706 C CA . GLN B 1 27 ? -15.047 -14.398 -13.969 1 90.38 27 GLN B CA 1
ATOM 1707 C C . GLN B 1 27 ? -16.234 -14.891 -14.797 1 90.38 27 GLN B C 1
ATOM 1709 O O . GLN B 1 27 ? -17.359 -14.453 -14.602 1 90.38 27 GLN B O 1
ATOM 1714 N N . ALA B 1 28 ? -15.914 -15.742 -15.742 1 92.38 28 ALA B N 1
ATOM 1715 C CA . ALA B 1 28 ? -16.953 -16.297 -16.609 1 92.38 28 ALA B CA 1
ATOM 1716 C C . ALA B 1 28 ? -17.984 -17.062 -15.789 1 92.38 28 ALA B C 1
ATOM 1718 O O . ALA B 1 28 ? -19.188 -16.984 -16.062 1 92.38 28 ALA B O 1
ATOM 1719 N N . TRP B 1 29 ? -17.516 -17.766 -14.82 1 94.5 29 TRP B N 1
ATOM 1720 C CA . TRP B 1 29 ? -18.391 -18.516 -13.93 1 94.5 29 TRP B CA 1
ATOM 1721 C C . TRP B 1 29 ? -19.328 -17.562 -13.188 1 94.5 29 TRP B C 1
ATOM 1723 O O . TRP B 1 29 ? -20.531 -17.828 -13.094 1 94.5 29 TRP B O 1
ATOM 1733 N N . GLU B 1 30 ? -18.797 -16.531 -12.703 1 92.12 30 GLU B N 1
ATOM 1734 C CA . GLU B 1 30 ? -19.594 -15.562 -11.961 1 92.12 30 GLU B CA 1
ATOM 1735 C C . GLU B 1 30 ? -20.688 -14.945 -12.844 1 92.12 30 GLU B C 1
ATOM 1737 O O . GLU B 1 30 ? -21.812 -14.758 -12.398 1 92.12 30 GLU B O 1
ATOM 1742 N N . TYR B 1 31 ? -20.344 -14.617 -14.055 1 89.5 31 TYR B N 1
ATOM 1743 C CA . TYR B 1 31 ? -21.328 -14.133 -15.008 1 89.5 31 TYR B CA 1
ATOM 1744 C C . TYR B 1 31 ? -22.422 -15.172 -15.242 1 89.5 31 TYR B C 1
ATOM 1746 O O . TYR B 1 31 ? -23.609 -14.836 -15.289 1 89.5 31 TYR B O 1
ATOM 1754 N N . TYR B 1 32 ? -21.984 -16.391 -15.422 1 91.69 32 TYR B N 1
ATOM 1755 C CA . TYR B 1 32 ? -22.906 -17.484 -15.695 1 91.69 32 TYR B CA 1
ATOM 1756 C C . TYR B 1 32 ? -23.875 -17.672 -14.531 1 91.69 32 TYR B C 1
ATOM 1758 O O . TYR B 1 32 ? -25.078 -17.875 -14.742 1 91.69 32 TYR B O 1
ATOM 1766 N N . VAL B 1 33 ? -23.359 -17.625 -13.273 1 91.75 33 VAL B N 1
ATOM 1767 C CA . VAL B 1 33 ? -24.172 -17.797 -12.07 1 91.75 33 VAL B CA 1
ATOM 1768 C C . VAL B 1 33 ? -25.219 -16.672 -12 1 91.75 33 VAL B C 1
ATOM 1770 O O . VAL B 1 33 ? -26.391 -16.938 -11.703 1 91.75 33 VAL B O 1
ATOM 1773 N N . THR B 1 34 ? -24.781 -15.531 -12.32 1 89.69 34 THR B N 1
ATOM 1774 C CA . THR B 1 34 ? -25.672 -14.375 -12.273 1 89.69 34 THR B CA 1
ATOM 1775 C C . THR B 1 34 ? -26.734 -14.461 -13.375 1 89.69 34 THR B C 1
ATOM 1777 O O . THR B 1 34 ? -27.906 -14.219 -13.125 1 89.69 34 THR B O 1
ATOM 1780 N N . ALA B 1 35 ? -26.328 -14.812 -14.531 1 86.31 35 ALA B N 1
ATOM 1781 C CA . ALA B 1 35 ? -27.203 -14.844 -15.695 1 86.31 35 ALA B CA 1
ATOM 1782 C C . ALA B 1 35 ? -28.234 -15.961 -15.57 1 86.31 35 ALA B C 1
ATOM 1784 O O . ALA B 1 35 ? -29.375 -15.812 -16.031 1 86.31 35 ALA B O 1
ATOM 1785 N N . THR B 1 36 ? -27.922 -17.078 -14.969 1 88.06 36 THR B N 1
ATOM 1786 C CA . THR B 1 36 ? -28.812 -18.234 -14.875 1 88.06 36 THR B CA 1
ATOM 1787 C C . THR B 1 36 ? -29.531 -18.25 -13.531 1 88.06 36 THR B C 1
ATOM 1789 O O . THR B 1 36 ? -30.328 -19.156 -13.266 1 88.06 36 THR B O 1
ATOM 1792 N N . GLU B 1 37 ? -29.141 -17.281 -12.602 1 88.19 37 GLU B N 1
ATOM 1793 C CA . GLU B 1 37 ? -29.672 -17.188 -11.25 1 88.19 37 GLU B CA 1
ATOM 1794 C C . GLU B 1 37 ? -29.391 -18.453 -10.445 1 88.19 37 GLU B C 1
ATOM 1796 O O . GLU B 1 37 ? -30.234 -18.906 -9.68 1 88.19 37 GLU B O 1
ATOM 1801 N N . LEU B 1 38 ? -28.297 -19.062 -10.781 1 88.25 38 LEU B N 1
ATOM 1802 C CA . LEU B 1 38 ? -27.844 -20.234 -10.047 1 88.25 38 LEU B CA 1
ATOM 1803 C C . LEU B 1 38 ? -27.672 -19.922 -8.57 1 88.25 38 LEU B C 1
ATOM 1805 O O . LEU B 1 38 ? -27.734 -20.812 -7.719 1 88.25 38 LEU B O 1
ATOM 1809 N N . ASN B 1 39 ? -27.375 -18.656 -8.281 1 88.88 39 ASN B N 1
ATOM 1810 C CA . ASN B 1 39 ? -27.141 -18.219 -6.906 1 88.88 39 ASN B CA 1
ATOM 1811 C C . ASN B 1 39 ? -28.391 -18.406 -6.047 1 88.88 39 ASN B C 1
ATOM 1813 O O . ASN B 1 39 ? -28.312 -18.359 -4.816 1 88.88 39 ASN B O 1
ATOM 1817 N N . LYS B 1 40 ? -29.531 -18.625 -6.641 1 90 40 LYS B N 1
ATOM 1818 C CA . LYS B 1 40 ? -30.781 -18.812 -5.918 1 90 40 LYS B CA 1
ATOM 1819 C C . LYS B 1 40 ? -31 -20.297 -5.566 1 90 40 LYS B C 1
ATOM 1821 O O . LYS B 1 40 ? -31.906 -20.625 -4.797 1 90 40 LYS B O 1
ATOM 1826 N N . LYS B 1 41 ? -30.234 -21.109 -6.148 1 90.12 41 LYS B N 1
ATOM 1827 C CA . LYS B 1 41 ? -30.344 -22.547 -5.887 1 90.12 41 LYS B CA 1
ATOM 1828 C C . LYS B 1 41 ? -29.516 -22.938 -4.668 1 90.12 41 LYS B C 1
ATOM 1830 O O . LYS B 1 41 ? -28.781 -22.125 -4.105 1 90.12 41 LYS B O 1
ATOM 1835 N N . SER B 1 42 ? -29.719 -24.172 -4.176 1 91.25 42 SER B N 1
ATOM 1836 C CA . SER B 1 42 ? -28.969 -24.656 -3.025 1 91.25 42 SER B CA 1
ATOM 1837 C C . SER B 1 42 ? -27.469 -24.719 -3.33 1 91.25 42 SER B C 1
ATOM 1839 O O . SER B 1 42 ? -27.078 -24.812 -4.492 1 91.25 42 SER B O 1
ATOM 1841 N N . LYS B 1 43 ? -26.594 -24.672 -2.342 1 92.69 43 LYS B N 1
ATOM 1842 C CA . LYS B 1 43 ? -25.141 -24.75 -2.496 1 92.69 43 LYS B CA 1
ATOM 1843 C C . LYS B 1 43 ? -24.734 -26.047 -3.199 1 92.69 43 LYS B C 1
ATOM 1845 O O . LYS B 1 43 ? -23.812 -26.047 -4.016 1 92.69 43 LYS B O 1
ATOM 1850 N N . GLU B 1 44 ? -25.484 -27.078 -2.871 1 90.62 44 GLU B N 1
ATOM 1851 C CA . GLU B 1 44 ? -25.188 -28.375 -3.471 1 90.62 44 GLU B CA 1
ATOM 1852 C C . GLU B 1 44 ? -25.406 -28.344 -4.98 1 90.62 44 GLU B C 1
ATOM 1854 O O . GLU B 1 44 ? -24.609 -28.891 -5.742 1 90.62 44 GLU B O 1
ATOM 1859 N N . VAL B 1 45 ? -26.484 -27.734 -5.363 1 91.38 45 VAL B N 1
ATOM 1860 C CA . VAL B 1 45 ? -26.797 -27.625 -6.781 1 91.38 45 VAL B CA 1
ATOM 1861 C C . VAL B 1 45 ? -25.766 -26.75 -7.484 1 91.38 45 VAL B C 1
ATOM 1863 O O . VAL B 1 45 ? -25.312 -27.078 -8.586 1 91.38 45 VAL B O 1
ATOM 1866 N N . GLN B 1 46 ? -25.375 -25.688 -6.836 1 94.38 46 GLN B N 1
ATOM 1867 C CA . GLN B 1 46 ? -24.375 -24.781 -7.398 1 94.38 46 GLN B CA 1
ATOM 1868 C C . GLN B 1 46 ? -23.031 -25.5 -7.547 1 94.38 46 GLN B C 1
ATOM 1870 O O . GLN B 1 46 ? -22.359 -25.344 -8.562 1 94.38 46 GLN B O 1
ATOM 1875 N N . ALA B 1 47 ? -22.703 -26.188 -6.508 1 94.25 47 ALA B N 1
ATOM 1876 C CA . ALA B 1 47 ? -21.453 -26.938 -6.539 1 94.25 47 ALA B CA 1
ATOM 1877 C C . ALA B 1 47 ? -21.453 -27.969 -7.668 1 94.25 47 ALA B C 1
ATOM 1879 O O . ALA B 1 47 ? -20.453 -28.125 -8.367 1 94.25 47 ALA B O 1
ATOM 1880 N N . GLY B 1 48 ? -22.547 -28.672 -7.801 1 93.19 48 GLY B N 1
ATOM 1881 C CA . GLY B 1 48 ? -22.672 -29.625 -8.891 1 93.19 48 GLY B CA 1
ATOM 1882 C C . GLY B 1 48 ? -22.531 -28.984 -10.266 1 93.19 48 GLY B C 1
ATOM 1883 O O . GLY B 1 48 ? -21.859 -29.531 -11.141 1 93.19 48 GLY B O 1
ATOM 1884 N N . ALA B 1 49 ? -23.25 -27.875 -10.414 1 93.75 49 ALA B N 1
ATOM 1885 C CA . ALA B 1 49 ? -23.156 -27.141 -11.672 1 93.75 49 ALA B CA 1
ATOM 1886 C C . ALA B 1 49 ? -21.719 -26.703 -11.953 1 93.75 49 ALA B C 1
ATOM 1888 O O . ALA B 1 49 ? -21.234 -26.828 -13.078 1 93.75 49 ALA B O 1
ATOM 1889 N N . LEU B 1 50 ? -21 -26.156 -10.945 1 95.75 50 LEU B N 1
ATOM 1890 C CA . LEU B 1 50 ? -19.609 -25.734 -11.07 1 95.75 50 LEU B CA 1
ATOM 1891 C C . LEU B 1 50 ? -18.734 -26.891 -11.539 1 95.75 50 LEU B C 1
ATOM 1893 O O . LEU B 1 50 ? -17.953 -26.75 -12.484 1 95.75 50 LEU B O 1
ATOM 1897 N N . CYS B 1 51 ? -18.906 -28.062 -10.969 1 93.62 51 CYS B N 1
ATOM 1898 C CA . CYS B 1 51 ? -18.094 -29.219 -11.281 1 93.62 51 CYS B CA 1
ATOM 1899 C C . CYS B 1 51 ? -18.375 -29.719 -12.695 1 93.62 51 CYS B C 1
ATOM 1901 O O . CYS B 1 51 ? -17.484 -30.25 -13.367 1 93.62 51 CYS B O 1
ATOM 1903 N N . SER B 1 52 ? -19.594 -29.5 -13.086 1 93.38 52 SER B N 1
ATOM 1904 C CA . SER B 1 52 ? -19.953 -29.891 -14.438 1 93.38 52 SER B CA 1
ATOM 1905 C C . SER B 1 52 ? -19.344 -28.953 -15.477 1 93.38 52 SER B C 1
ATOM 1907 O O . SER B 1 52 ? -18.922 -29.406 -16.547 1 93.38 52 SER B O 1
ATOM 1909 N N . VAL B 1 53 ? -19.266 -27.719 -15.141 1 93.31 53 VAL B N 1
ATOM 1910 C CA . VAL B 1 53 ? -18.859 -26.688 -16.094 1 93.31 53 VAL B CA 1
ATOM 1911 C C . VAL B 1 53 ? -17.344 -26.594 -16.141 1 93.31 53 VAL B C 1
ATOM 1913 O O . VAL B 1 53 ? -16.75 -26.359 -17.188 1 93.31 53 VAL B O 1
ATOM 1916 N N . MET B 1 54 ? -16.594 -26.781 -15.039 1 95.38 54 MET B N 1
ATOM 1917 C CA . MET B 1 54 ? -15.164 -26.5 -14.961 1 95.38 54 MET B CA 1
ATOM 1918 C C . MET B 1 54 ? -14.352 -27.562 -15.68 1 95.38 54 MET B C 1
ATOM 1920 O O . MET B 1 54 ? -13.172 -27.359 -15.977 1 95.38 54 MET B O 1
ATOM 1924 N N . GLY B 1 55 ? -14.977 -28.734 -16.047 1 92.38 55 GLY B N 1
ATOM 1925 C CA . GLY B 1 55 ? -14.305 -29.75 -16.844 1 92.38 55 GLY B CA 1
ATOM 1926 C C . GLY B 1 55 ? -13.648 -30.828 -16 1 92.38 55 GLY B C 1
ATOM 1927 O O . GLY B 1 55 ? -13.289 -30.594 -14.844 1 92.38 55 GLY B O 1
ATOM 1928 N N . LEU B 1 56 ? -13.406 -31.938 -16.625 1 91.19 56 LEU B N 1
ATOM 1929 C CA . LEU B 1 56 ? -12.922 -33.125 -15.945 1 91.19 56 LEU B CA 1
ATOM 1930 C C . LEU B 1 56 ? -11.508 -32.938 -15.414 1 91.19 56 LEU B C 1
ATOM 1932 O O . LEU B 1 56 ? -11.18 -33.375 -14.312 1 91.19 56 LEU B O 1
ATOM 1936 N N . GLU B 1 57 ? -10.742 -32.281 -16.203 1 93.25 57 GLU B N 1
ATOM 1937 C CA . GLU B 1 57 ? -9.367 -32.031 -15.766 1 93.25 57 GLU B CA 1
ATOM 1938 C C . GLU B 1 57 ? -9.32 -31.219 -14.484 1 93.25 57 GLU B C 1
ATOM 1940 O O . GLU B 1 57 ? -8.531 -31.516 -13.586 1 93.25 57 GLU B O 1
ATOM 1945 N N . CYS B 1 58 ? -10.133 -30.219 -14.367 1 93.81 58 CYS B N 1
ATOM 1946 C CA . CYS B 1 58 ? -10.18 -29.359 -13.188 1 93.81 58 CYS B CA 1
ATOM 1947 C C . CYS B 1 58 ? -10.781 -30.109 -12 1 93.81 58 CYS B C 1
ATOM 1949 O O . CYS B 1 58 ? -10.359 -29.906 -10.859 1 93.81 58 CYS B O 1
ATOM 1951 N N . VAL B 1 59 ? -11.727 -30.984 -12.297 1 93.06 59 VAL B N 1
ATOM 1952 C CA . VAL B 1 59 ? -12.328 -31.797 -11.25 1 93.06 59 VAL B CA 1
ATOM 1953 C C . VAL B 1 59 ? -11.281 -32.75 -10.656 1 93.06 59 VAL B C 1
ATOM 1955 O O . VAL B 1 59 ? -11.258 -32.969 -9.445 1 93.06 59 VAL B O 1
ATOM 1958 N N . LYS B 1 60 ? -10.484 -33.25 -11.484 1 93.31 60 LYS B N 1
ATOM 1959 C CA . LYS B 1 60 ? -9.398 -34.094 -11 1 93.31 60 LYS B CA 1
ATOM 1960 C C . LYS B 1 60 ? -8.484 -33.344 -10.047 1 93.31 60 LYS B C 1
ATOM 1962 O O . LYS B 1 60 ? -8.086 -33.875 -9.008 1 93.31 60 LYS B O 1
ATOM 1967 N N . VAL B 1 61 ? -8.219 -32.125 -10.438 1 92.38 61 VAL B N 1
ATOM 1968 C CA . VAL B 1 61 ? -7.402 -31.297 -9.57 1 92.38 61 VAL B CA 1
ATOM 1969 C C . VAL B 1 61 ? -8.117 -31.094 -8.234 1 92.38 61 VAL B C 1
ATOM 1971 O O . VAL B 1 61 ? -7.508 -31.25 -7.168 1 92.38 61 VAL B O 1
ATOM 1974 N N . MET B 1 62 ? -9.336 -30.812 -8.336 1 92.94 62 MET B N 1
ATOM 1975 C CA . MET B 1 62 ? -10.141 -30.578 -7.133 1 92.94 62 MET B CA 1
ATOM 1976 C C . MET B 1 62 ? -10.102 -31.797 -6.215 1 92.94 62 MET B C 1
ATOM 1978 O O . MET B 1 62 ? -9.93 -31.656 -5.004 1 92.94 62 MET B O 1
ATOM 1982 N N . ASN B 1 63 ? -10.18 -32.906 -6.812 1 90.69 63 ASN B N 1
ATOM 1983 C CA . ASN B 1 63 ? -10.219 -34.156 -6.051 1 90.69 63 ASN B CA 1
ATOM 1984 C C . ASN B 1 63 ? -8.867 -34.469 -5.41 1 90.69 63 ASN B C 1
ATOM 1986 O O . ASN B 1 63 ? -8.797 -35.156 -4.402 1 90.69 63 ASN B O 1
ATOM 1990 N N . SER B 1 64 ? -7.887 -33.906 -6.008 1 90.75 64 SER B N 1
ATOM 1991 C CA . SER B 1 64 ? -6.547 -34.156 -5.477 1 90.75 64 SER B CA 1
ATOM 1992 C C . SER B 1 64 ? -6.227 -33.219 -4.32 1 90.75 64 SER B C 1
ATOM 1994 O O . SER B 1 64 ? -5.254 -33.438 -3.596 1 90.75 64 SER B O 1
ATOM 1996 N N . LEU B 1 65 ? -7.031 -32.188 -4.164 1 89.12 65 LEU B N 1
ATOM 1997 C CA . LEU B 1 65 ? -6.773 -31.203 -3.121 1 89.12 65 LEU B CA 1
ATOM 1998 C C . LEU B 1 65 ? -7.168 -31.734 -1.751 1 89.12 65 LEU B C 1
ATOM 2000 O O . LEU B 1 65 ? -8.352 -31.938 -1.475 1 89.12 65 LEU B O 1
ATOM 2004 N N . THR B 1 66 ? -6.242 -31.969 -0.913 1 85 66 THR B N 1
ATOM 2005 C CA . THR B 1 66 ? -6.461 -32.531 0.418 1 85 66 THR B CA 1
ATOM 2006 C C . THR B 1 66 ? -7.098 -31.5 1.339 1 85 66 THR B C 1
ATOM 2008 O O . THR B 1 66 ? -7.602 -31.828 2.41 1 85 66 THR B O 1
ATOM 2011 N N . THR B 1 67 ? -7.121 -30.266 0.924 1 83.06 67 THR B N 1
ATOM 2012 C CA . THR B 1 67 ? -7.668 -29.188 1.726 1 83.06 67 THR B CA 1
ATOM 2013 C C . THR B 1 67 ? -9.188 -29.172 1.665 1 83.06 67 THR B C 1
ATOM 2015 O O . THR B 1 67 ? -9.844 -28.5 2.457 1 83.06 67 THR B O 1
ATOM 2018 N N . LEU B 1 68 ? -9.711 -29.875 0.721 1 88.81 68 LEU B N 1
ATOM 2019 C CA . LEU B 1 68 ? -11.164 -29.922 0.558 1 88.81 68 LEU B CA 1
ATOM 2020 C C . LEU B 1 68 ? -11.734 -31.219 1.12 1 88.81 68 LEU B C 1
ATOM 2022 O O . LEU B 1 68 ? -11.391 -32.312 0.652 1 88.81 68 LEU B O 1
ATOM 2026 N N . SER B 1 69 ? -12.586 -31.062 2.105 1 90.25 69 SER B N 1
ATOM 2027 C CA . SER B 1 69 ? -13.312 -32.219 2.615 1 90.25 69 SER B CA 1
ATOM 2028 C C . SER B 1 69 ? -14.492 -32.562 1.713 1 90.25 69 SER B C 1
ATOM 2030 O O . SER B 1 69 ? -14.82 -31.812 0.791 1 90.25 69 SER B O 1
ATOM 2032 N N . ALA B 1 70 ? -15.117 -33.75 2.037 1 89 70 ALA B N 1
ATOM 2033 C CA . ALA B 1 70 ? -16.297 -34.156 1.291 1 89 70 ALA B CA 1
ATOM 2034 C C . ALA B 1 70 ? -17.422 -33.125 1.442 1 89 70 ALA B C 1
ATOM 2036 O O . ALA B 1 70 ? -18.156 -32.844 0.488 1 89 70 ALA B O 1
ATOM 2037 N N . GLU B 1 71 ? -17.531 -32.562 2.617 1 91 71 GLU B N 1
ATOM 2038 C CA . GLU B 1 71 ? -18.547 -31.547 2.891 1 91 71 GLU B CA 1
ATOM 2039 C C . GLU B 1 71 ? -18.219 -30.25 2.168 1 91 71 GLU B C 1
ATOM 2041 O O . GLU B 1 71 ? -19.109 -29.562 1.68 1 91 71 GLU B O 1
ATOM 2046 N N . ASP B 1 72 ? -16.875 -29.922 2.043 1 92.38 72 ASP B N 1
ATOM 2047 C CA . ASP B 1 72 ? -16.438 -28.703 1.375 1 92.38 72 ASP B CA 1
ATOM 2048 C C . ASP B 1 72 ? -16.781 -28.734 -0.112 1 92.38 72 ASP B C 1
ATOM 2050 O O . ASP B 1 72 ? -17.078 -27.688 -0.707 1 92.38 72 ASP B O 1
ATOM 2054 N N . LYS B 1 73 ? -16.812 -29.969 -0.633 1 90.06 73 LYS B N 1
ATOM 2055 C CA . LYS B 1 73 ? -17.047 -30.141 -2.064 1 90.06 73 LYS B CA 1
ATOM 2056 C C . LYS B 1 73 ? -18.5 -29.891 -2.424 1 90.06 73 LYS B C 1
ATOM 2058 O O . LYS B 1 73 ? -18.844 -29.75 -3.6 1 90.06 73 LYS B O 1
ATOM 2063 N N . CYS B 1 74 ? -19.328 -29.672 -1.419 1 89.88 74 CYS B N 1
ATOM 2064 C CA . CYS B 1 74 ? -20.734 -29.344 -1.646 1 89.88 74 CYS B CA 1
ATOM 2065 C C . CYS B 1 74 ? -20.969 -27.828 -1.556 1 89.88 74 CYS B C 1
ATOM 2067 O O . CYS B 1 74 ? -22.109 -27.375 -1.622 1 89.88 74 CYS B O 1
ATOM 2069 N N . ASP B 1 75 ? -19.875 -27.047 -1.372 1 94.25 75 ASP B N 1
ATOM 2070 C CA . ASP B 1 75 ? -19.906 -25.594 -1.286 1 94.25 75 ASP B CA 1
ATOM 2071 C C . ASP B 1 75 ? -19.094 -24.953 -2.406 1 94.25 75 ASP B C 1
ATOM 2073 O O . ASP B 1 75 ? -17.859 -25.031 -2.406 1 94.25 75 ASP B O 1
ATOM 2077 N N . PRO B 1 76 ? -19.812 -24.328 -3.379 1 94.75 76 PRO B N 1
ATOM 2078 C CA . PRO B 1 76 ? -19.094 -23.75 -4.512 1 94.75 76 PRO B CA 1
ATOM 2079 C C . PRO B 1 76 ? -18.047 -22.719 -4.082 1 94.75 76 PRO B C 1
ATOM 2081 O O . PRO B 1 76 ? -16.984 -22.609 -4.707 1 94.75 76 PRO B O 1
ATOM 2084 N N . GLY B 1 77 ? -18.281 -21.984 -3.023 1 93.62 77 GLY B N 1
ATOM 2085 C CA . GLY B 1 77 ? -17.328 -21.016 -2.529 1 93.62 77 GLY B CA 1
ATOM 2086 C C . GLY B 1 77 ? -16.031 -21.641 -2.051 1 93.62 77 GLY B C 1
ATOM 2087 O O . GLY B 1 77 ? -14.938 -21.141 -2.354 1 93.62 77 GLY B O 1
ATOM 2088 N N . LYS B 1 78 ? -16.172 -22.688 -1.317 1 92.81 78 LYS B N 1
ATOM 2089 C CA . LYS B 1 78 ? -14.992 -23.375 -0.802 1 92.81 78 LYS B CA 1
ATOM 2090 C C . LYS B 1 78 ? -14.203 -24.047 -1.931 1 92.81 78 LYS B C 1
ATOM 2092 O O . LYS B 1 78 ? -12.969 -24.047 -1.91 1 92.81 78 LYS B O 1
ATOM 2097 N N . ILE B 1 79 ? -14.922 -24.625 -2.906 1 94.06 79 ILE B N 1
ATOM 2098 C CA . ILE B 1 79 ? -14.281 -25.203 -4.07 1 94.06 79 ILE B CA 1
ATOM 2099 C C . ILE B 1 79 ? -13.469 -24.141 -4.812 1 94.06 79 ILE B C 1
ATOM 2101 O O . ILE B 1 79 ? -12.289 -24.344 -5.102 1 94.06 79 ILE B O 1
ATOM 2105 N N . LEU B 1 80 ? -14.102 -23 -5.023 1 93.88 80 LEU B N 1
ATOM 2106 C CA . LEU B 1 80 ? -13.461 -21.922 -5.77 1 93.88 80 LEU B CA 1
ATOM 2107 C C . LEU B 1 80 ? -12.242 -21.391 -5.02 1 93.88 80 LEU B C 1
ATOM 2109 O O . LEU B 1 80 ? -11.219 -21.094 -5.629 1 93.88 80 LEU B O 1
ATOM 2113 N N . THR B 1 81 ? -12.391 -21.281 -3.734 1 88 81 THR B N 1
ATOM 2114 C CA . THR B 1 81 ? -11.281 -20.812 -2.912 1 88 81 THR B CA 1
ATOM 2115 C C . THR B 1 81 ? -10.102 -21.766 -2.977 1 88 81 THR B C 1
ATOM 2117 O O . THR B 1 81 ? -8.961 -21.359 -3.172 1 88 81 THR B O 1
ATOM 2120 N N . ALA B 1 82 ? -10.336 -23.078 -2.816 1 88.12 82 ALA B N 1
ATOM 2121 C CA . ALA B 1 82 ? -9.281 -24.094 -2.83 1 88.12 82 ALA B CA 1
ATOM 2122 C C . ALA B 1 82 ? -8.594 -24.156 -4.191 1 88.12 82 ALA B C 1
ATOM 2124 O O . ALA B 1 82 ? -7.367 -24.203 -4.273 1 88.12 82 ALA B O 1
ATOM 2125 N N . LEU B 1 83 ? -9.422 -24.125 -5.27 1 90.81 83 LEU B N 1
ATOM 2126 C CA . LEU B 1 83 ? -8.867 -24.141 -6.617 1 90.81 83 LEU B CA 1
ATOM 2127 C C . LEU B 1 83 ? -8.086 -22.859 -6.902 1 90.81 83 LEU B C 1
ATOM 2129 O O . LEU B 1 83 ? -7.031 -22.891 -7.539 1 90.81 83 LEU B O 1
ATOM 2133 N N . GLY B 1 84 ? -8.578 -21.75 -6.438 1 85.88 84 GLY B N 1
ATOM 2134 C CA . GLY B 1 84 ? -7.855 -20.5 -6.57 1 85.88 84 GLY B CA 1
ATOM 2135 C C . GLY B 1 84 ? -6.473 -20.547 -5.945 1 85.88 84 GLY B C 1
ATOM 2136 O O . GLY B 1 84 ? -5.492 -20.109 -6.562 1 85.88 84 GLY B O 1
ATOM 2137 N N . ASN B 1 85 ? -6.465 -21.062 -4.789 1 79.81 85 ASN B N 1
ATOM 2138 C CA . ASN B 1 85 ? -5.191 -21.203 -4.094 1 79.81 85 ASN B CA 1
ATOM 2139 C C . ASN B 1 85 ? -4.238 -22.125 -4.859 1 79.81 85 ASN B C 1
ATOM 2141 O O . ASN B 1 85 ? -3.025 -21.906 -4.859 1 79.81 85 ASN B O 1
ATOM 2145 N N . HIS B 1 86 ? -4.805 -23.156 -5.391 1 81.38 86 HIS B N 1
ATOM 2146 C CA . HIS B 1 86 ? -4.008 -24.125 -6.129 1 81.38 86 HIS B CA 1
ATOM 2147 C C . HIS B 1 86 ? -3.469 -23.531 -7.422 1 81.38 86 HIS B C 1
ATOM 2149 O O . HIS B 1 86 ? -2.293 -23.703 -7.754 1 81.38 86 HIS B O 1
ATOM 2155 N N . PHE B 1 87 ? -4.316 -22.922 -8.141 1 82.69 87 PHE B N 1
ATOM 2156 C CA . PHE B 1 87 ? -3.949 -22.438 -9.461 1 82.69 87 PHE B CA 1
ATOM 2157 C C . PHE B 1 87 ? -3.188 -21.109 -9.359 1 82.69 87 PHE B C 1
ATOM 2159 O O . PHE B 1 87 ? -2.432 -20.75 -10.266 1 82.69 87 PHE B O 1
ATOM 2166 N N . MET B 1 88 ? -3.574 -20.391 -8.391 1 72.81 88 MET B N 1
ATOM 2167 C CA . MET B 1 88 ? -2.863 -19.141 -8.148 1 72.81 88 MET B CA 1
ATOM 2168 C C . MET B 1 88 ? -2.211 -19.141 -6.77 1 72.81 88 MET B C 1
ATOM 2170 O O . MET B 1 88 ? -2.668 -18.453 -5.855 1 72.81 88 MET B O 1
ATOM 2174 N N . PRO B 1 89 ? -1.352 -20.062 -6.664 1 61.72 89 PRO B N 1
ATOM 2175 C CA . PRO B 1 89 ? -0.746 -20.109 -5.332 1 61.72 89 PRO B CA 1
ATOM 2176 C C . PRO B 1 89 ? -0.303 -18.734 -4.84 1 61.72 89 PRO B C 1
ATOM 2178 O O . PRO B 1 89 ? 0.055 -17.875 -5.648 1 61.72 89 PRO B O 1
ATOM 2181 N N . GLN B 1 90 ? -0.671 -18.375 -3.537 1 59.03 90 GLN B N 1
ATOM 2182 C CA . GLN B 1 90 ? -0.207 -17.156 -2.869 1 59.03 90 GLN B CA 1
ATOM 2183 C C . GLN B 1 90 ? 1.243 -16.859 -3.232 1 59.03 90 GLN B C 1
ATOM 2185 O O . GLN B 1 90 ? 1.667 -15.695 -3.193 1 59.03 90 GLN B O 1
ATOM 2190 N N . LYS B 1 91 ? 1.895 -17.906 -3.738 1 58.06 91 LYS B N 1
ATOM 2191 C CA . LYS B 1 91 ? 3.275 -17.719 -4.172 1 58.06 91 LYS B CA 1
ATOM 2192 C C . LYS B 1 91 ? 3.404 -16.5 -5.082 1 58.06 91 LYS B C 1
ATOM 2194 O O . LYS B 1 91 ? 4.336 -15.703 -4.938 1 58.06 91 LYS B O 1
ATOM 2199 N N . HIS B 1 92 ? 2.199 -16.234 -5.641 1 73.88 92 HIS B N 1
ATOM 2200 C CA . HIS B 1 92 ? 2.342 -15.195 -6.664 1 73.88 92 HIS B CA 1
ATOM 2201 C C . HIS B 1 92 ? 2.006 -13.82 -6.105 1 73.88 92 HIS B C 1
ATOM 2203 O O . HIS B 1 92 ? 2.441 -12.805 -6.652 1 73.88 92 HIS B O 1
ATOM 2209 N N . LEU B 1 93 ? 1.569 -14.031 -4.77 1 83.31 93 LEU B N 1
ATOM 2210 C CA . LEU B 1 93 ? 1.083 -12.742 -4.301 1 83.31 93 LEU B CA 1
ATOM 2211 C C . LEU B 1 93 ? 2.24 -11.852 -3.852 1 83.31 93 LEU B C 1
ATOM 2213 O O . LEU B 1 93 ? 2.322 -10.688 -4.242 1 83.31 93 LEU B O 1
ATOM 2217 N N . LEU B 1 94 ? 3.143 -12.391 -2.998 1 89.56 94 LEU B N 1
ATOM 2218 C CA . LEU B 1 94 ? 4.277 -11.594 -2.543 1 89.56 94 LEU B CA 1
ATOM 2219 C C . LEU B 1 94 ? 5.141 -11.156 -3.721 1 89.56 94 LEU B C 1
ATOM 2221 O O . LEU B 1 94 ? 5.602 -10.016 -3.766 1 89.56 94 LEU B O 1
ATOM 2225 N N . PHE B 1 95 ? 5.344 -12.117 -4.605 1 90.5 95 PHE B N 1
ATOM 2226 C CA . PHE B 1 95 ? 6.133 -11.805 -5.793 1 90.5 95 PHE B CA 1
ATOM 2227 C C . PHE B 1 95 ? 5.492 -10.672 -6.582 1 90.5 95 PHE B C 1
ATOM 2229 O O . PHE B 1 95 ? 6.176 -9.734 -6.996 1 90.5 95 PHE B O 1
ATOM 2236 N N . GLU B 1 96 ? 4.203 -10.789 -6.812 1 91.19 96 GLU B N 1
ATOM 2237 C CA . GLU B 1 96 ? 3.477 -9.773 -7.566 1 91.19 96 GLU B CA 1
ATOM 2238 C C . GLU B 1 96 ? 3.49 -8.43 -6.844 1 91.19 96 GLU B C 1
ATOM 2240 O O . GLU B 1 96 ? 3.611 -7.375 -7.473 1 91.19 96 GLU B O 1
ATOM 2245 N N . ARG B 1 97 ? 3.291 -8.453 -5.512 1 94.56 97 ARG B N 1
ATOM 2246 C CA . ARG B 1 97 ? 3.309 -7.234 -4.707 1 94.56 97 ARG B CA 1
ATOM 2247 C C . ARG B 1 97 ? 4.684 -6.578 -4.738 1 94.56 97 ARG B C 1
ATOM 2249 O O . ARG B 1 97 ? 4.789 -5.352 -4.824 1 94.56 97 ARG B O 1
ATOM 2256 N N . VAL B 1 98 ? 5.723 -7.387 -4.598 1 94.69 98 VAL B N 1
ATOM 2257 C CA . VAL B 1 98 ? 7.082 -6.859 -4.641 1 94.69 98 VAL B CA 1
ATOM 2258 C C . VAL B 1 98 ? 7.379 -6.297 -6.027 1 94.69 98 VAL B C 1
ATOM 2260 O O . VAL B 1 98 ? 7.992 -5.234 -6.156 1 94.69 98 VAL B O 1
ATOM 2263 N N . LYS B 1 99 ? 6.988 -6.992 -7.074 1 95.69 99 LYS B N 1
ATOM 2264 C CA . LYS B 1 99 ? 7.129 -6.508 -8.445 1 95.69 99 LYS B CA 1
ATOM 2265 C C . LYS B 1 99 ? 6.441 -5.156 -8.625 1 95.69 99 LYS B C 1
ATOM 2267 O O . LYS B 1 99 ? 7.012 -4.238 -9.219 1 95.69 99 LYS B O 1
ATOM 2272 N N . PHE B 1 100 ? 5.207 -5.051 -8.148 1 97.56 100 PHE B N 1
ATOM 2273 C CA . PHE B 1 100 ? 4.469 -3.795 -8.164 1 97.56 100 PHE B CA 1
ATOM 2274 C C . PHE B 1 100 ? 5.234 -2.709 -7.414 1 97.56 100 PHE B C 1
ATOM 2276 O O . PHE B 1 100 ? 5.312 -1.569 -7.875 1 97.56 100 PHE B O 1
ATOM 2283 N N . GLY B 1 101 ? 5.777 -3.004 -6.25 1 96.69 101 GLY B N 1
ATOM 2284 C CA . GLY B 1 101 ? 6.496 -2.059 -5.414 1 96.69 101 GLY B CA 1
ATOM 2285 C C . GLY B 1 101 ? 7.773 -1.55 -6.051 1 96.69 101 GLY B C 1
ATOM 2286 O O . GLY B 1 101 ? 8.219 -0.438 -5.762 1 96.69 101 GLY B O 1
ATOM 2287 N N . PHE B 1 102 ? 8.367 -2.367 -6.91 1 95.94 102 PHE B N 1
ATOM 2288 C CA . PHE B 1 102 ? 9.609 -1.994 -7.578 1 95.94 102 PHE B CA 1
ATOM 2289 C C . PHE B 1 102 ? 9.32 -1.245 -8.875 1 95.94 102 PHE B C 1
ATOM 2291 O O . PHE B 1 102 ? 10.242 -0.762 -9.539 1 95.94 102 PHE B O 1
ATOM 2298 N N . ALA B 1 103 ? 8.117 -1.066 -9.211 1 97.44 103 ALA B N 1
ATOM 2299 C CA . ALA B 1 103 ? 7.758 -0.538 -10.523 1 97.44 103 ALA B CA 1
ATOM 2300 C C . ALA B 1 103 ? 7.953 0.975 -10.578 1 97.44 103 ALA B C 1
ATOM 2302 O O . ALA B 1 103 ? 7.012 1.738 -10.359 1 97.44 103 ALA B O 1
ATOM 2303 N N . ASN B 1 104 ? 9.07 1.449 -10.891 1 98 104 ASN B N 1
ATOM 2304 C CA . ASN B 1 104 ? 9.359 2.857 -11.141 1 98 104 ASN B CA 1
ATOM 2305 C C . ASN B 1 104 ? 9.195 3.213 -12.609 1 98 104 ASN B C 1
ATOM 2307 O O . ASN B 1 104 ? 9.367 2.355 -13.484 1 98 104 ASN B O 1
ATOM 2311 N N . GLN B 1 105 ? 8.859 4.496 -12.852 1 98 105 GLN B N 1
ATOM 2312 C CA . GLN B 1 105 ? 8.781 4.98 -14.219 1 98 105 GLN B CA 1
ATOM 2313 C C . GLN B 1 105 ? 10.133 4.852 -14.93 1 98 105 GLN B C 1
ATOM 2315 O O . GLN B 1 105 ? 11.164 5.258 -14.391 1 98 105 GLN B O 1
ATOM 2320 N N . THR B 1 106 ? 10.078 4.215 -16.094 1 96.81 106 THR B N 1
ATOM 2321 C CA . THR B 1 106 ? 11.32 4.062 -16.844 1 96.81 106 THR B CA 1
ATOM 2322 C C . THR B 1 106 ? 11.586 5.301 -17.703 1 96.81 106 THR B C 1
ATOM 2324 O O . THR B 1 106 ? 10.695 6.121 -17.906 1 96.81 106 THR B O 1
ATOM 2327 N N . GLU B 1 107 ? 12.828 5.574 -18.219 1 93.12 107 GLU B N 1
ATOM 2328 C CA . GLU B 1 107 ? 13.273 6.754 -18.953 1 93.12 107 GLU B CA 1
ATOM 2329 C C . GLU B 1 107 ? 12.445 6.945 -20.219 1 93.12 107 GLU B C 1
ATOM 2331 O O . GLU B 1 107 ? 12.164 8.078 -20.625 1 93.12 107 GLU B O 1
ATOM 2336 N N . HIS B 1 108 ? 11.992 5.887 -20.828 1 90.94 108 HIS B N 1
ATOM 2337 C CA . HIS B 1 108 ? 11.297 6.016 -22.109 1 90.94 108 HIS B CA 1
ATOM 2338 C C . HIS B 1 108 ? 9.805 5.734 -21.969 1 90.94 108 HIS B C 1
ATOM 2340 O O . HIS B 1 108 ? 9.094 5.59 -22.953 1 90.94 108 HIS B O 1
ATOM 2346 N N . GLU B 1 109 ? 9.391 5.832 -20.906 1 95.75 109 GLU B N 1
ATOM 2347 C CA . GLU B 1 109 ? 7.988 5.555 -20.609 1 95.75 109 GLU B CA 1
ATOM 2348 C C . GLU B 1 109 ? 7.23 6.84 -20.297 1 95.75 109 GLU B C 1
ATOM 2350 O O . GLU B 1 109 ? 7.645 7.613 -19.422 1 95.75 109 GLU B O 1
ATOM 2355 N N . THR B 1 110 ? 6.172 7.109 -21.078 1 96.69 110 THR B N 1
ATOM 2356 C CA . THR B 1 110 ? 5.312 8.25 -20.766 1 96.69 110 THR B CA 1
ATOM 2357 C C . THR B 1 110 ? 4.504 7.98 -19.5 1 96.69 110 THR B C 1
ATOM 2359 O O . THR B 1 110 ? 4.426 6.84 -19.031 1 96.69 110 THR B O 1
ATOM 2362 N N . ILE B 1 111 ? 3.871 9.008 -18.969 1 97.88 111 ILE B N 1
ATOM 2363 C CA . ILE B 1 111 ? 3.049 8.875 -17.766 1 97.88 111 ILE B CA 1
ATOM 2364 C C . ILE B 1 111 ? 1.879 7.934 -18.047 1 97.88 111 ILE B C 1
ATOM 2366 O O . ILE B 1 111 ? 1.547 7.09 -17.219 1 97.88 111 ILE B O 1
ATOM 2370 N N . ASP B 1 112 ? 1.242 8.086 -19.172 1 97.44 112 ASP B N 1
ATOM 2371 C CA . ASP B 1 112 ? 0.109 7.234 -19.516 1 97.44 112 ASP B CA 1
ATOM 2372 C C . ASP B 1 112 ? 0.53 5.77 -19.609 1 97.44 112 ASP B C 1
ATOM 2374 O O . ASP B 1 112 ? -0.183 4.879 -19.141 1 97.44 112 ASP B O 1
ATOM 2378 N N . GLN B 1 113 ? 1.678 5.492 -20.234 1 97.81 113 GLN B N 1
ATOM 2379 C CA . GLN B 1 113 ? 2.209 4.137 -20.328 1 97.81 113 GLN B CA 1
ATOM 2380 C C . GLN B 1 113 ? 2.539 3.572 -18.953 1 97.81 113 GLN B C 1
ATOM 2382 O O . GLN B 1 113 ? 2.279 2.4 -18.672 1 97.81 113 GLN B O 1
ATOM 2387 N N . TYR B 1 114 ? 3.184 4.445 -18.156 1 98.25 114 TYR B N 1
ATOM 2388 C CA . TYR B 1 114 ? 3.549 4.055 -16.797 1 98.25 114 TYR B CA 1
ATOM 2389 C C . TYR B 1 114 ? 2.312 3.688 -15.984 1 98.25 114 TYR B C 1
ATOM 2391 O O . TYR B 1 114 ? 2.293 2.658 -15.305 1 98.25 114 TYR B O 1
ATOM 2399 N N . VAL B 1 115 ? 1.203 4.441 -16.094 1 98.44 115 VAL B N 1
ATOM 2400 C CA . VAL B 1 115 ? -0.037 4.211 -15.352 1 98.44 115 VAL B CA 1
ATOM 2401 C C . VAL B 1 115 ? -0.676 2.904 -15.82 1 98.44 115 VAL B C 1
ATOM 2403 O O . VAL B 1 115 ? -1.18 2.127 -15.008 1 98.44 115 VAL B O 1
ATOM 2406 N N . VAL B 1 116 ? -0.707 2.707 -17.094 1 97.62 116 VAL B N 1
ATOM 2407 C CA . VAL B 1 116 ? -1.24 1.465 -17.641 1 97.62 116 VAL B CA 1
ATOM 2408 C C . VAL B 1 116 ? -0.475 0.275 -17.062 1 97.62 116 VAL B C 1
ATOM 2410 O O . VAL B 1 116 ? -1.077 -0.722 -16.656 1 97.62 116 VAL B O 1
ATOM 2413 N N . ARG B 1 117 ? 0.875 0.323 -17.062 1 97.81 117 ARG B N 1
ATOM 2414 C CA . ARG B 1 117 ? 1.714 -0.735 -16.516 1 97.81 117 ARG B CA 1
ATOM 2415 C C . ARG B 1 117 ? 1.413 -0.955 -15.031 1 97.81 117 ARG B C 1
ATOM 2417 O O . ARG B 1 117 ? 1.317 -2.096 -14.578 1 97.81 117 ARG B O 1
ATOM 2424 N N . LEU B 1 118 ? 1.211 0.121 -14.227 1 98.38 118 LEU B N 1
ATOM 2425 C CA . LEU B 1 118 ? 0.9 0.012 -12.805 1 98.38 118 LEU B CA 1
ATOM 2426 C C . LEU B 1 118 ? -0.443 -0.678 -12.594 1 98.38 118 LEU B C 1
ATOM 2428 O O . LEU B 1 118 ? -0.585 -1.506 -11.688 1 98.38 118 LEU B O 1
ATOM 2432 N N . ARG B 1 119 ? -1.408 -0.288 -13.391 1 97.25 119 ARG B N 1
ATOM 2433 C CA . ARG B 1 119 ? -2.727 -0.903 -13.281 1 97.25 119 ARG B CA 1
ATOM 2434 C C . ARG B 1 119 ? -2.66 -2.396 -13.586 1 97.25 119 ARG B C 1
ATOM 2436 O O . ARG B 1 119 ? -3.311 -3.201 -12.914 1 97.25 119 ARG B O 1
ATOM 2443 N N . GLN B 1 120 ? -1.941 -2.781 -14.594 1 94.94 120 GLN B N 1
ATOM 2444 C CA . GLN B 1 120 ? -1.768 -4.184 -14.961 1 94.94 120 GLN B CA 1
ATOM 2445 C C . GLN B 1 120 ? -1.113 -4.969 -13.828 1 94.94 120 GLN B C 1
ATOM 2447 O O . GLN B 1 120 ? -1.556 -6.07 -13.5 1 94.94 120 GLN B O 1
ATOM 2452 N N . LEU B 1 121 ? -0.066 -4.422 -13.281 1 95 121 LEU B N 1
ATOM 2453 C CA . LEU B 1 121 ? 0.642 -5.074 -12.188 1 95 121 LEU B CA 1
ATOM 2454 C C . LEU B 1 121 ? -0.261 -5.211 -10.969 1 95 121 LEU B C 1
ATOM 2456 O O . LEU B 1 121 ? -0.217 -6.227 -10.266 1 95 121 LEU B O 1
ATOM 2460 N N . ALA B 1 122 ? -1.073 -4.258 -10.68 1 95.5 122 ALA B N 1
ATOM 2461 C CA . ALA B 1 122 ? -1.91 -4.203 -9.484 1 95.5 122 ALA B CA 1
ATOM 2462 C C . ALA B 1 122 ? -3 -5.273 -9.531 1 95.5 122 ALA B C 1
ATOM 2464 O O . ALA B 1 122 ? -3.518 -5.688 -8.492 1 95.5 122 ALA B O 1
ATOM 2465 N N . GLU B 1 123 ? -3.357 -5.699 -10.68 1 89.56 123 GLU B N 1
ATOM 2466 C CA . GLU B 1 123 ? -4.465 -6.633 -10.867 1 89.56 123 GLU B CA 1
ATOM 2467 C C . GLU B 1 123 ? -4.242 -7.914 -10.07 1 89.56 123 GLU B C 1
ATOM 2469 O O . GLU B 1 123 ? -5.199 -8.523 -9.586 1 89.56 123 GLU B O 1
ATOM 2474 N N . SER B 1 124 ? -3.004 -8.344 -9.93 1 86 124 SER B N 1
ATOM 2475 C CA . SER B 1 124 ? -2.691 -9.617 -9.289 1 86 124 SER B CA 1
ATOM 2476 C C . SER B 1 124 ? -2.24 -9.406 -7.844 1 86 124 SER B C 1
ATOM 2478 O O . SER B 1 124 ? -1.761 -10.336 -7.195 1 86 124 SER B O 1
ATOM 2480 N N . CYS B 1 125 ? -2.385 -8.164 -7.258 1 92 125 CYS B N 1
ATOM 2481 C CA . CYS B 1 125 ? -1.795 -7.84 -5.965 1 92 125 CYS B CA 1
ATOM 2482 C C . CYS B 1 125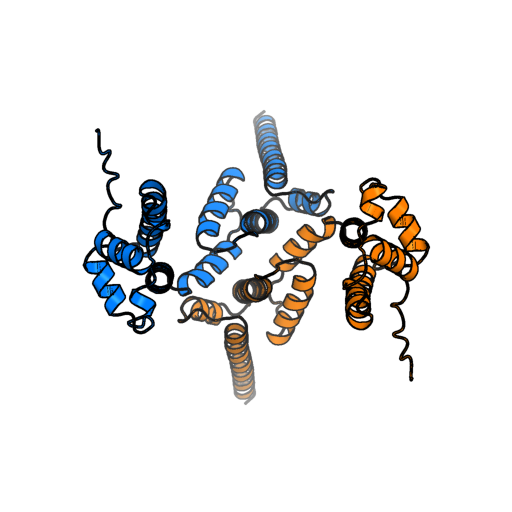 ? -2.844 -7.891 -4.859 1 92 125 CYS B C 1
ATOM 2484 O O . CYS B 1 125 ? -2.52 -7.73 -3.682 1 92 125 CYS B O 1
ATOM 2486 N N . GLU B 1 126 ? -4.098 -8.102 -5.254 1 87.56 126 GLU B N 1
ATOM 2487 C CA . GLU B 1 126 ? -5.191 -8.227 -4.293 1 87.56 126 GLU B CA 1
ATOM 2488 C C . GLU B 1 126 ? -5.223 -7.051 -3.328 1 87.56 126 GLU B C 1
ATOM 2490 O O . GLU B 1 126 ? -5.273 -7.238 -2.109 1 87.56 126 GLU B O 1
ATOM 2495 N N . PHE B 1 127 ? -5.16 -5.836 -3.783 1 92.88 127 PHE B N 1
ATOM 2496 C CA . PHE B 1 127 ? -5.141 -4.617 -2.98 1 92.88 127 PHE B CA 1
ATOM 2497 C C . PHE B 1 127 ? -6.539 -4.273 -2.486 1 92.88 127 PHE B C 1
ATOM 2499 O O . PHE B 1 127 ? -6.707 -3.377 -1.655 1 92.88 127 PHE B O 1
ATOM 2506 N N . GLU B 1 128 ? -7.512 -4.992 -3.064 1 85.38 128 GLU B N 1
ATOM 2507 C CA . GLU B 1 128 ? -8.891 -4.793 -2.617 1 85.38 128 GLU B CA 1
ATOM 2508 C C . GLU B 1 128 ? -9.289 -3.324 -2.709 1 85.38 128 GLU B C 1
ATOM 2510 O O . GLU B 1 128 ? -9.078 -2.68 -3.738 1 85.38 128 GLU B O 1
ATOM 2515 N N . GLY B 1 129 ? -9.93 -2.746 -1.65 1 87.69 129 GLY B N 1
ATOM 2516 C CA . GLY B 1 129 ? -10.453 -1.39 -1.659 1 87.69 129 GLY B CA 1
ATOM 2517 C C . GLY B 1 129 ? -9.367 -0.332 -1.753 1 87.69 129 GLY B C 1
ATOM 2518 O O . GLY B 1 129 ? -9.656 0.831 -2.049 1 87.69 129 GLY B O 1
ATOM 2519 N N . LEU B 1 130 ? -8.125 -0.681 -1.59 1 92.56 130 LEU B N 1
ATOM 2520 C CA . LEU B 1 130 ? -7.023 0.279 -1.589 1 92.56 130 LEU B CA 1
ATOM 2521 C C . LEU B 1 130 ? -6.332 0.313 -2.947 1 92.56 130 LEU B C 1
ATOM 2523 O O . LEU B 1 130 ? -5.352 1.041 -3.131 1 92.56 130 LEU B O 1
ATOM 2527 N N . CYS B 1 131 ? -6.852 -0.381 -3.928 1 94.44 131 CYS B N 1
ATOM 2528 C CA . CYS B 1 131 ? -6.16 -0.568 -5.199 1 94.44 131 CYS B CA 1
ATOM 2529 C C . CYS B 1 131 ? -5.859 0.772 -5.859 1 94.44 131 CYS B C 1
ATOM 2531 O O . CYS B 1 131 ? -4.711 1.056 -6.203 1 94.44 131 CYS B O 1
ATOM 2533 N N . GLU B 1 132 ? -6.867 1.618 -5.969 1 95.25 132 GLU B N 1
ATOM 2534 C CA . GLU B 1 132 ? -6.695 2.904 -6.637 1 95.25 132 GLU B CA 1
ATOM 2535 C C . GLU B 1 132 ? -5.703 3.789 -5.891 1 95.25 132 GLU B C 1
ATOM 2537 O O . GLU B 1 132 ? -4.863 4.449 -6.504 1 95.25 132 GLU B O 1
ATOM 2542 N N . THR B 1 133 ? -5.762 3.762 -4.582 1 94.31 133 THR B N 1
ATOM 2543 C CA . THR B 1 133 ? -4.891 4.629 -3.793 1 94.31 133 THR B CA 1
ATOM 2544 C C . THR B 1 133 ? -3.463 4.094 -3.779 1 94.31 133 THR B C 1
ATOM 2546 O O . THR B 1 133 ? -2.504 4.867 -3.734 1 94.31 133 THR B O 1
ATOM 2549 N N . LEU B 1 134 ? -3.307 2.791 -3.791 1 96.94 134 LEU B N 1
ATOM 2550 C CA . LEU B 1 134 ? -1.962 2.225 -3.824 1 96.94 134 LEU B CA 1
ATOM 2551 C C . LEU B 1 134 ? -1.308 2.455 -5.184 1 96.94 134 LEU B C 1
ATOM 2553 O O . LEU B 1 134 ? -0.092 2.646 -5.266 1 96.94 134 LEU B O 1
ATOM 2557 N N . ILE B 1 135 ? -2.125 2.441 -6.254 1 98.25 135 ILE B N 1
ATOM 2558 C CA . ILE B 1 135 ? -1.607 2.797 -7.57 1 98.25 135 ILE B CA 1
ATOM 2559 C C . ILE B 1 135 ? -1.165 4.258 -7.57 1 98.25 135 ILE B C 1
ATOM 2561 O O . ILE B 1 135 ? -0.103 4.59 -8.102 1 98.25 135 ILE B O 1
ATOM 2565 N N . ARG B 1 136 ? -1.998 5.16 -6.984 1 97.5 136 ARG B N 1
ATOM 2566 C CA . ARG B 1 136 ? -1.634 6.566 -6.844 1 97.5 136 ARG B CA 1
ATOM 2567 C C . ARG B 1 136 ? -0.302 6.719 -6.117 1 97.5 136 ARG B C 1
ATOM 2569 O O . ARG B 1 136 ? 0.579 7.453 -6.57 1 97.5 136 ARG B O 1
ATOM 2576 N N . ASP B 1 137 ? -0.187 6.039 -4.965 1 97 137 ASP B N 1
ATOM 2577 C CA . ASP B 1 137 ? 1.033 6.125 -4.168 1 97 137 ASP B CA 1
ATOM 2578 C C . ASP B 1 137 ? 2.252 5.688 -4.98 1 97 137 ASP B C 1
ATOM 2580 O O . ASP B 1 137 ? 3.291 6.352 -4.957 1 97 137 ASP B O 1
ATOM 2584 N N . ARG B 1 138 ? 2.096 4.496 -5.676 1 98.06 138 ARG B N 1
ATOM 2585 C CA . ARG B 1 138 ? 3.189 3.963 -6.48 1 98.06 138 ARG B CA 1
ATOM 2586 C C . ARG B 1 138 ? 3.57 4.934 -7.598 1 98.06 138 ARG B C 1
ATOM 2588 O O . ARG B 1 138 ? 4.754 5.105 -7.898 1 98.06 138 ARG B O 1
ATOM 2595 N N . LEU B 1 139 ? 2.621 5.562 -8.242 1 98.56 139 LEU B N 1
ATOM 2596 C CA . LEU B 1 139 ? 2.832 6.551 -9.297 1 98.56 139 LEU B CA 1
ATOM 2597 C C . LEU B 1 139 ? 3.668 7.719 -8.781 1 98.56 139 LEU B C 1
ATOM 2599 O O . LEU B 1 139 ? 4.637 8.125 -9.422 1 98.56 139 LEU B O 1
ATOM 2603 N N . VAL B 1 140 ? 3.291 8.258 -7.648 1 97.88 140 VAL B N 1
ATOM 2604 C CA . VAL B 1 140 ? 3.941 9.43 -7.074 1 97.88 140 VAL B CA 1
ATOM 2605 C C . VAL B 1 140 ? 5.348 9.062 -6.605 1 97.88 140 VAL B C 1
ATOM 2607 O O . VAL B 1 140 ? 6.293 9.836 -6.789 1 97.88 140 VAL B O 1
ATOM 2610 N N . ILE B 1 141 ? 5.484 7.855 -6.035 1 97.62 141 ILE B N 1
ATOM 2611 C CA . ILE B 1 141 ? 6.777 7.391 -5.551 1 97.62 141 ILE B CA 1
ATOM 2612 C C . ILE B 1 141 ? 7.711 7.141 -6.734 1 97.62 141 ILE B C 1
ATOM 2614 O O . ILE B 1 141 ? 8.898 7.48 -6.68 1 97.62 141 ILE B O 1
ATOM 2618 N N . GLY B 1 142 ? 7.199 6.562 -7.781 1 98.19 142 GLY B N 1
ATOM 2619 C CA . GLY B 1 142 ? 8.023 6.012 -8.844 1 98.19 142 GLY B CA 1
ATOM 2620 C C . GLY B 1 142 ? 8.234 6.969 -10 1 98.19 142 GLY B C 1
ATOM 2621 O O . GLY B 1 142 ? 9.039 6.707 -10.891 1 98.19 142 GLY B O 1
ATOM 2622 N N . THR B 1 143 ? 7.488 8.094 -10.086 1 98 143 THR B N 1
ATOM 2623 C CA . THR B 1 143 ? 7.645 9.055 -11.172 1 98 143 THR B CA 1
ATOM 2624 C C . THR B 1 143 ? 9.062 9.617 -11.195 1 98 143 THR B C 1
ATOM 2626 O O . THR B 1 143 ? 9.711 9.734 -10.156 1 98 143 THR B O 1
ATOM 2629 N N . ARG B 1 144 ? 9.562 9.93 -12.336 1 96.62 144 ARG B N 1
ATOM 2630 C CA . ARG B 1 144 ? 10.883 10.523 -12.5 1 96.62 144 ARG B CA 1
ATOM 2631 C C . ARG B 1 144 ? 10.836 12.031 -12.273 1 96.62 144 ARG B C 1
ATOM 2633 O O . ARG B 1 144 ? 11.875 12.68 -12.156 1 96.62 144 ARG B O 1
ATOM 2640 N N . ASP B 1 145 ? 9.641 12.609 -12.219 1 96.62 145 ASP B N 1
ATOM 2641 C CA . ASP B 1 145 ? 9.422 14.047 -12.062 1 96.62 145 ASP B CA 1
ATOM 2642 C C . ASP B 1 145 ? 9.359 14.438 -10.586 1 96.62 145 ASP B C 1
ATOM 2644 O O . ASP B 1 145 ? 8.266 14.625 -10.039 1 96.62 145 ASP B O 1
ATOM 2648 N N . SER B 1 146 ? 10.516 14.688 -10.016 1 95.94 146 SER B N 1
ATOM 2649 C CA . SER B 1 146 ? 10.602 14.984 -8.586 1 95.94 146 SER B CA 1
ATOM 2650 C C . SER B 1 146 ? 9.93 16.312 -8.258 1 95.94 146 SER B C 1
ATOM 2652 O O . SER B 1 146 ? 9.359 16.469 -7.176 1 95.94 146 SER B O 1
ATOM 2654 N N . ALA B 1 147 ? 10 17.266 -9.117 1 96 147 ALA B N 1
ATOM 2655 C CA . ALA B 1 147 ? 9.398 18.578 -8.875 1 96 147 ALA B CA 1
ATOM 2656 C C . ALA B 1 147 ? 7.887 18.469 -8.742 1 96 147 ALA B C 1
ATOM 2658 O O . ALA B 1 147 ? 7.297 19.016 -7.809 1 96 147 ALA B O 1
ATOM 2659 N N . THR B 1 148 ? 7.328 17.828 -9.727 1 96.94 148 THR B N 1
ATOM 2660 C CA . THR B 1 148 ? 5.883 17.656 -9.68 1 96.94 148 THR B CA 1
ATOM 2661 C C . THR B 1 148 ? 5.48 16.797 -8.477 1 96.94 148 THR B C 1
ATOM 2663 O O . THR B 1 148 ? 4.438 17.031 -7.863 1 96.94 148 THR B O 1
ATOM 2666 N N . ARG B 1 149 ? 6.223 15.711 -8.148 1 96.75 149 ARG B N 1
ATOM 2667 C CA . ARG B 1 149 ? 5.977 14.914 -6.953 1 96.75 149 ARG B CA 1
ATOM 2668 C C . ARG B 1 149 ? 5.879 15.797 -5.715 1 96.75 149 ARG B C 1
ATOM 2670 O O . ARG B 1 149 ? 4.918 15.695 -4.945 1 96.75 149 ARG B O 1
ATOM 2677 N N . ASP B 1 150 ? 6.902 16.688 -5.531 1 95.06 150 ASP B N 1
ATOM 2678 C CA . ASP B 1 150 ? 6.95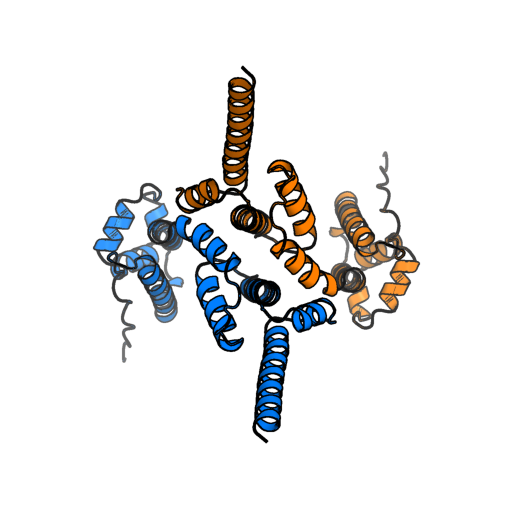7 17.562 -4.359 1 95.06 150 ASP B CA 1
ATOM 2679 C C . ASP B 1 150 ? 5.73 18.469 -4.289 1 95.06 150 ASP B C 1
ATOM 2681 O O . ASP B 1 150 ? 5.211 18.719 -3.203 1 95.06 150 ASP B O 1
ATOM 2685 N N . ARG B 1 151 ? 5.301 18.922 -5.438 1 94.81 151 ARG B N 1
ATOM 2686 C CA . ARG B 1 151 ? 4.109 19.75 -5.508 1 94.81 151 ARG B CA 1
ATOM 2687 C C . ARG B 1 151 ? 2.863 18.969 -5.109 1 94.81 151 ARG B C 1
ATOM 2689 O O . ARG B 1 151 ? 2.02 19.484 -4.363 1 94.81 151 ARG B O 1
ATOM 2696 N N . LEU B 1 152 ? 2.76 17.766 -5.605 1 94.81 152 LEU B N 1
ATOM 2697 C CA . LEU B 1 152 ? 1.611 16.922 -5.316 1 94.81 152 LEU B CA 1
ATOM 2698 C C . LEU B 1 152 ? 1.521 16.609 -3.826 1 94.81 152 LEU B C 1
ATOM 2700 O O . LEU B 1 152 ? 0.425 16.547 -3.266 1 94.81 152 LEU B O 1
ATOM 2704 N N . LEU B 1 153 ? 2.609 16.406 -3.186 1 92.44 153 LEU B N 1
ATOM 2705 C CA . LEU B 1 153 ? 2.662 16.047 -1.771 1 92.44 153 LEU B CA 1
ATOM 2706 C C . LEU B 1 153 ? 2.164 17.203 -0.908 1 92.44 153 LEU B C 1
ATOM 2708 O O . LEU B 1 153 ? 1.717 17 0.221 1 92.44 153 LEU B O 1
ATOM 2712 N N . ARG B 1 154 ? 2.209 18.469 -1.491 1 87.62 154 ARG B N 1
ATOM 2713 C CA . ARG B 1 154 ? 1.827 19.672 -0.751 1 87.62 154 ARG B CA 1
ATOM 2714 C C . ARG B 1 154 ? 0.413 20.109 -1.115 1 87.62 154 ARG B C 1
ATOM 2716 O O . ARG B 1 154 ? -0.17 20.953 -0.442 1 87.62 154 ARG B O 1
ATOM 2723 N N . GLU B 1 155 ? -0.086 19.5 -2.096 1 87.88 155 GLU B N 1
ATOM 2724 C CA . GLU B 1 155 ? -1.383 19.922 -2.611 1 87.88 155 GLU B CA 1
ATOM 2725 C C . GLU B 1 155 ? -2.508 19.562 -1.65 1 87.88 155 GLU B C 1
ATOM 2727 O O . GLU B 1 155 ? -2.455 18.516 -0.996 1 87.88 155 GLU B O 1
ATOM 2732 N N . ARG B 1 156 ? -3.553 20.594 -1.667 1 81.69 156 ARG B N 1
ATOM 2733 C CA . ARG B 1 156 ? -4.75 20.375 -0.862 1 81.69 156 ARG B CA 1
ATOM 2734 C C . ARG B 1 156 ? -6.008 20.75 -1.642 1 81.69 156 ARG B C 1
ATOM 2736 O O . ARG B 1 156 ? -6.023 21.75 -2.367 1 81.69 156 ARG B O 1
ATOM 2743 N N . PRO B 1 157 ? -7.047 19.922 -1.484 1 81.81 157 PRO B N 1
ATOM 2744 C CA . PRO B 1 157 ? -7.117 18.625 -0.803 1 81.81 157 PRO B CA 1
ATOM 2745 C C . PRO B 1 157 ? -6.18 17.578 -1.411 1 81.81 157 PRO B C 1
ATOM 2747 O O . PRO B 1 157 ? -5.688 17.766 -2.527 1 81.81 157 PRO B O 1
ATOM 2750 N N . VAL B 1 158 ? -5.91 16.438 -0.719 1 84.94 158 VAL B N 1
ATOM 2751 C CA . VAL B 1 158 ? -5.012 15.391 -1.189 1 84.94 158 VAL B CA 1
ATOM 2752 C C . VAL B 1 158 ? -5.441 14.93 -2.58 1 84.94 158 VAL B C 1
ATOM 2754 O O . VAL B 1 158 ? -6.609 14.586 -2.795 1 84.94 158 VAL B O 1
ATOM 2757 N N . PRO B 1 159 ? -4.516 14.93 -3.516 1 92.06 159 PRO B N 1
ATOM 2758 C CA . PRO B 1 159 ? -4.879 14.539 -4.879 1 92.06 159 PRO B CA 1
ATOM 2759 C C . PRO B 1 159 ? -5.125 13.039 -5.02 1 92.06 159 PRO B C 1
ATOM 2761 O O . PRO B 1 159 ? -4.383 12.234 -4.453 1 92.06 159 PRO B O 1
ATOM 2764 N N . GLY B 1 160 ? -6.207 12.688 -5.648 1 94.06 160 GLY B N 1
ATOM 2765 C CA . GLY B 1 160 ? -6.441 11.305 -6.031 1 94.06 160 GLY B CA 1
ATOM 2766 C C . GLY B 1 160 ? -5.633 10.875 -7.242 1 94.06 160 GLY B C 1
ATOM 2767 O O . GLY B 1 160 ? -4.816 11.641 -7.754 1 94.06 160 GLY B O 1
ATOM 2768 N N . LEU B 1 161 ? -5.844 9.672 -7.648 1 96.88 161 LEU B N 1
ATOM 2769 C CA . LEU B 1 161 ? -5.086 9.109 -8.758 1 96.88 161 LEU B CA 1
ATOM 2770 C C . LEU B 1 161 ? -5.258 9.945 -10.023 1 96.88 161 LEU B C 1
ATOM 2772 O O . LEU B 1 161 ? -4.277 10.273 -10.695 1 96.88 161 LEU B O 1
ATOM 2776 N N . THR B 1 162 ? -6.48 10.258 -10.352 1 97.31 162 THR B N 1
ATOM 2777 C CA . THR B 1 162 ? -6.77 11.008 -11.562 1 97.31 162 THR B CA 1
ATOM 2778 C C . THR B 1 162 ? -6.051 12.352 -11.555 1 97.31 162 THR B C 1
ATOM 2780 O O . THR B 1 162 ? -5.441 12.742 -12.555 1 97.31 162 THR B O 1
ATOM 2783 N N . ARG B 1 163 ? -6.125 13.062 -10.508 1 96.44 163 ARG B N 1
ATOM 2784 C CA . ARG B 1 163 ? -5.461 14.352 -10.375 1 96.44 163 ARG B CA 1
ATOM 2785 C C . ARG B 1 163 ? -3.949 14.203 -10.516 1 96.44 163 ARG B C 1
ATOM 2787 O O . ARG B 1 163 ? -3.295 15.047 -11.141 1 96.44 163 ARG B O 1
ATOM 2794 N N . CYS B 1 164 ? -3.373 13.227 -9.875 1 97.75 164 CYS B N 1
ATOM 2795 C CA . CYS B 1 164 ? -1.939 12.984 -9.984 1 97.75 164 CYS B CA 1
ATOM 2796 C C . CYS B 1 164 ? -1.539 12.734 -11.43 1 97.75 164 CYS B C 1
ATOM 2798 O O . CYS B 1 164 ? -0.534 13.266 -11.906 1 97.75 164 CYS B O 1
ATOM 2800 N N . ILE B 1 165 ? -2.346 11.906 -12.148 1 98.25 165 ILE B N 1
ATOM 2801 C CA . ILE B 1 165 ? -2.078 11.602 -13.555 1 98.25 165 ILE B CA 1
ATOM 2802 C C . ILE B 1 165 ? -2.096 12.891 -14.367 1 98.25 165 ILE B C 1
ATOM 2804 O O . ILE B 1 165 ? -1.188 13.141 -15.164 1 98.25 165 ILE B O 1
ATOM 2808 N N . GLU B 1 166 ? -3.057 13.656 -14.164 1 97.88 166 GLU B N 1
ATOM 2809 C CA . GLU B 1 166 ? -3.213 14.898 -14.906 1 97.88 166 GLU B CA 1
ATOM 2810 C C . GLU B 1 166 ? -2.041 15.844 -14.664 1 97.88 166 GLU B C 1
ATOM 2812 O O . GLU B 1 166 ? -1.517 16.453 -15.602 1 97.88 166 GLU B O 1
ATOM 2817 N N . ALA B 1 167 ? -1.69 16.031 -13.445 1 97.81 167 ALA B N 1
ATOM 2818 C CA . ALA B 1 167 ? -0.588 16.922 -13.078 1 97.81 167 ALA B CA 1
ATOM 2819 C C . ALA B 1 167 ? 0.718 16.469 -13.727 1 97.81 167 ALA B C 1
ATOM 2821 O O . ALA B 1 167 ? 1.469 17.281 -14.266 1 97.81 167 ALA B O 1
ATOM 2822 N N . LEU B 1 168 ? 0.973 15.203 -13.641 1 98.06 168 LEU B N 1
ATOM 2823 C CA . LEU B 1 168 ? 2.213 14.656 -14.18 1 98.06 168 LEU B CA 1
ATOM 2824 C C . LEU B 1 168 ? 2.211 14.695 -15.703 1 98.06 168 LEU B C 1
ATOM 2826 O O . LEU B 1 168 ? 3.244 14.961 -16.312 1 98.06 168 LEU B O 1
ATOM 2830 N N . ARG B 1 169 ? 1.086 14.367 -16.281 1 96.88 169 ARG B N 1
ATOM 2831 C CA . ARG B 1 169 ? 0.943 14.453 -17.734 1 96.88 169 ARG B CA 1
ATOM 2832 C C . ARG B 1 169 ? 1.214 15.875 -18.219 1 96.88 169 ARG B C 1
ATOM 2834 O O . ARG B 1 169 ? 1.876 16.062 -19.25 1 96.88 169 ARG B O 1
ATOM 2841 N N . ALA B 1 170 ? 0.615 16.828 -17.594 1 95.81 170 ALA B N 1
ATOM 2842 C CA . ALA B 1 170 ? 0.814 18.234 -17.953 1 95.81 170 ALA B CA 1
ATOM 2843 C C . ALA B 1 170 ? 2.291 18.609 -17.891 1 95.81 170 ALA B C 1
ATOM 2845 O O . ALA B 1 170 ? 2.795 19.328 -18.75 1 95.81 170 ALA B O 1
ATOM 2846 N N . SER B 1 171 ? 2.951 18.219 -16.812 1 95.5 171 SER B N 1
ATOM 2847 C CA . SER B 1 171 ? 4.379 18.469 -16.672 1 95.5 171 SER B CA 1
ATOM 2848 C C . SER B 1 171 ? 5.176 17.828 -17.797 1 95.5 171 SER B C 1
ATOM 2850 O O . SER B 1 171 ? 6.133 18.406 -18.297 1 95.5 171 SER B O 1
ATOM 2852 N N . GLU B 1 172 ? 4.84 16.594 -18.125 1 93.62 172 GLU B N 1
ATOM 2853 C CA . GLU B 1 172 ? 5.488 15.867 -19.219 1 93.62 172 GLU B CA 1
ATOM 2854 C C . GLU B 1 172 ? 5.34 16.609 -20.547 1 93.62 172 GLU B C 1
ATOM 2856 O O . GLU B 1 172 ? 6.301 16.719 -21.312 1 93.62 172 GLU B O 1
ATOM 2861 N N . LEU B 1 173 ? 4.145 17.078 -20.859 1 91.12 173 LEU B N 1
ATOM 2862 C CA . LEU B 1 173 ? 3.865 17.828 -22.078 1 91.12 173 LEU B CA 1
ATOM 2863 C C . LEU B 1 173 ? 4.668 19.125 -22.109 1 91.12 173 LEU B C 1
ATOM 2865 O O . LEU B 1 173 ? 5.195 19.516 -23.156 1 91.12 173 LEU B O 1
ATOM 2869 N N . SER B 1 174 ? 4.723 19.797 -21 1 90.31 174 SER B N 1
ATOM 2870 C CA . SER B 1 174 ? 5.473 21.047 -20.906 1 90.31 174 SER B CA 1
ATOM 2871 C C . SER B 1 174 ? 6.961 20.812 -21.141 1 90.31 174 SER B C 1
ATOM 2873 O O . SER B 1 174 ? 7.609 21.609 -21.828 1 90.31 174 SER B O 1
ATOM 2875 N N . ARG B 1 175 ? 7.516 19.781 -20.594 1 87.19 175 ARG B N 1
ATOM 2876 C CA . ARG B 1 175 ? 8.93 19.453 -20.781 1 87.19 175 ARG B CA 1
ATOM 2877 C C . ARG B 1 175 ? 9.234 19.125 -22.234 1 87.19 175 ARG B C 1
ATOM 2879 O O . ARG B 1 175 ? 10.273 19.516 -22.766 1 87.19 175 ARG B O 1
ATOM 2886 N N . THR B 1 176 ? 8.328 18.375 -22.812 1 84.06 176 THR B N 1
ATOM 2887 C CA . THR B 1 176 ? 8.492 18.031 -24.219 1 84.06 176 THR B CA 1
ATOM 2888 C C . THR B 1 176 ? 8.492 19.281 -25.094 1 84.06 176 THR B C 1
ATOM 2890 O O . THR B 1 176 ? 9.281 19.391 -26.031 1 84.06 176 THR B O 1
ATOM 2893 N N . HIS B 1 177 ? 7.574 20.188 -24.75 1 84.31 177 HIS B N 1
ATOM 2894 C CA . HIS B 1 177 ? 7.488 21.438 -25.5 1 84.31 177 HIS B CA 1
ATOM 2895 C C . HIS B 1 177 ? 8.75 22.281 -25.312 1 84.31 177 HIS B C 1
ATOM 2897 O O . HIS B 1 177 ? 9.25 22.875 -26.266 1 84.31 177 HIS B O 1
ATOM 2903 N N . GLN B 1 178 ? 9.227 22.344 -24.141 1 83.25 178 GLN B N 1
ATOM 2904 C CA . GLN B 1 178 ? 10.438 23.109 -23.828 1 83.25 178 GLN B CA 1
ATOM 2905 C C . GLN B 1 178 ? 11.641 22.531 -24.578 1 83.25 178 GLN B C 1
ATOM 2907 O O . GLN B 1 178 ? 12.492 23.281 -25.062 1 83.25 178 GLN B O 1
ATOM 2912 N N . GLU B 1 179 ? 11.711 21.266 -24.562 1 81.25 179 GLU B N 1
ATOM 2913 C CA . GLU B 1 179 ? 12.805 20.609 -25.281 1 81.25 179 GLU B CA 1
ATOM 2914 C C . GLU B 1 179 ? 12.742 20.891 -26.781 1 81.25 179 GLU B C 1
ATOM 2916 O O . GLU B 1 179 ? 13.766 21.094 -27.422 1 81.25 179 GLU B O 1
ATOM 2921 N N . GLN B 1 180 ? 11.516 20.938 -27.312 1 82.38 180 GLN B N 1
ATOM 2922 C CA . GLN B 1 180 ? 11.336 21.234 -28.734 1 82.38 180 GLN B CA 1
ATOM 2923 C C . GLN B 1 180 ? 11.711 22.672 -29.047 1 82.38 180 GLN B C 1
ATOM 2925 O O . GLN B 1 180 ? 12.289 22.953 -30.094 1 82.38 180 GLN B O 1
ATOM 2930 N N . LEU B 1 181 ? 11.352 23.578 -28.141 1 79.44 181 LEU B N 1
ATOM 2931 C CA . LEU B 1 181 ? 11.688 24.984 -28.312 1 79.44 181 LEU B CA 1
ATOM 2932 C C . LEU B 1 181 ? 13.195 25.203 -28.25 1 79.44 181 LEU B C 1
ATOM 2934 O O . LEU B 1 181 ? 13.75 25.984 -29.016 1 79.44 181 LEU B O 1
ATOM 2938 N N . LYS B 1 182 ? 13.828 24.594 -27.406 1 80.06 182 LYS B N 1
ATOM 2939 C CA . LYS B 1 182 ? 15.273 24.703 -27.281 1 80.06 182 LYS B CA 1
ATOM 2940 C C . LYS B 1 182 ? 15.977 24.172 -28.516 1 80.06 182 LYS B C 1
ATOM 2942 O O . LYS B 1 182 ? 16.969 24.734 -28.969 1 80.06 182 LYS B O 1
ATOM 2947 N N . ASP B 1 183 ? 15.5 23.031 -28.953 1 73.5 183 ASP B N 1
ATOM 2948 C CA . ASP B 1 183 ? 16.078 22.438 -30.156 1 73.5 183 ASP B CA 1
ATOM 2949 C C . ASP B 1 183 ? 15.891 23.359 -31.359 1 73.5 183 ASP B C 1
ATOM 2951 O O . ASP B 1 183 ? 16.766 23.453 -32.219 1 73.5 183 ASP B O 1
ATOM 2955 N N . ALA B 1 184 ? 14.781 24.062 -31.344 1 77.94 184 ALA B N 1
ATOM 2956 C CA . ALA B 1 184 ? 14.492 24.969 -32.438 1 77.94 184 ALA B CA 1
ATOM 2957 C C . ALA B 1 184 ? 15.398 26.203 -32.406 1 77.94 184 ALA B C 1
ATOM 2959 O O . ALA B 1 184 ? 15.852 26.672 -33.438 1 77.94 184 ALA B O 1
ATOM 2960 N N . VAL B 1 185 ? 15.586 26.609 -31.25 1 76.06 185 VAL B N 1
ATOM 2961 C CA . VAL B 1 185 ? 16.422 27.797 -31.125 1 76.06 185 VAL B CA 1
ATOM 2962 C C . VAL B 1 185 ? 17.891 27.422 -31.344 1 76.06 185 VAL B C 1
ATOM 2964 O O . VAL B 1 185 ? 18.672 28.219 -31.859 1 76.06 185 VAL B O 1
ATOM 2967 N N . SER B 1 186 ? 18.234 26.312 -30.875 1 75 186 SER B N 1
ATOM 2968 C CA . SER B 1 186 ? 19.625 25.922 -31.062 1 75 186 SER B CA 1
ATOM 2969 C C . SER B 1 186 ? 19.922 25.656 -32.531 1 75 186 SER B C 1
ATOM 2971 O O . SER B 1 186 ? 21.078 25.797 -32.969 1 75 186 SER B O 1
ATOM 2973 N N . ASP B 1 187 ? 19.031 25.141 -33.281 1 69.62 187 ASP B N 1
ATOM 2974 C CA . ASP B 1 187 ? 19.234 24.906 -34.719 1 69.62 187 ASP B CA 1
ATOM 2975 C C . ASP B 1 187 ? 19.156 26.203 -35.5 1 69.62 187 ASP B C 1
ATOM 2977 O O . ASP B 1 187 ? 19.656 26.281 -36.625 1 69.62 187 ASP B O 1
ATOM 2981 N N . SER B 1 188 ? 18.5 27.203 -34.969 1 55.31 188 SER B N 1
ATOM 2982 C CA . SER B 1 188 ? 18.562 28.469 -35.719 1 55.31 188 SER B CA 1
ATOM 2983 C C . SER B 1 188 ? 19.859 29.203 -35.438 1 55.31 188 SER B C 1
ATOM 2985 O O . SER B 1 188 ? 20.422 29.094 -34.344 1 55.31 188 SER B O 1
#